Protein AF-0000000072718570 (afdb_homodimer)

Radius of gyration: 27.14 Å; Cα contacts (8 Å, |Δi|>4): 332; chains: 2; bounding box: 67×75×89 Å

Secondary structure (DSSP, 8-state):
-----------------------PPB--HHHHTTS-SSPPSSPPEEE-TT-TTEEEEEETTEEEEEEPPTT-EEETTTTEEE-GGG---TT-----------/-----------------------PPB--HHHHTTS-SSPPSSPPEEE-TT-TTEEEEEETTEEEEEEPPTT-EEETTTTEEE-GGG---TT-----------

Foldseek 3Di:
DPPPPPPPPPPPPPPPPPPPPPPFDFADPVVLQVADQDADPPWDKAQRQAAQQWIWTHDRSTTTIDGHPQQWGQARVVRDTDHPVNHDSDNHDHDRDDPPPD/DPDPDPPPPPPPPPPPPPPPPPPFDFADPVVLQVADQDADPPWDKAQRQAAQQWIWTHDRSTTTIDGHPQQWGQARVVRDTDHPVNHDSDNHDHDRDDPPPD

Nearest PDB structures (foldseek):
  8in6-assembly1_A  TM=9.103E-01  e=9.048E-03  Aplysia kurodai
  1dqc-assembly1_A  TM=6.523E-01  e=1.575E-03  Tachypleus tridentatus
  5hbf-assembly3_B  TM=7.654E-01  e=2.838E-02  Homo sapiens
  5hbf-assembly3_A  TM=7.188E-01  e=3.473E-02  Homo sapiens
  6so0-assembly1_A  TM=6.466E-01  e=3.036E-02  Homo sapiens

Organism: Homarus americanus (NCBI:txid6706)

pLDDT: mean 85.59, std 18.51, range [36.5, 98.81]

Sequence (204 aa):
MTRPLLLVGVFVLCVVEVRASLDGIECSKKITDECPAKDPTPPLYIADPDNCSKYCECSGGIAWSFHCDANLLYNDIKHVCDWPNNVDCGSRPIVNSSPPNVMTRPLLLVGVFVLCVVEVRASLDGIECSKKITDECPAKDPTPPLYIADPDNCSKYCECSGGIAWSFHCDANLLYNDIKHVCDWPNNVDCGSRPIVNSSPPNV

Structure (mmCIF, N/CA/C/O backbone):
data_AF-0000000072718570-model_v1
#
loop_
_entity.id
_entity.type
_entity.pdbx_description
1 polymer 'Putative Chitin binding Peritrophin-A domain-containing protein 37'
#
loop_
_atom_site.group_PDB
_atom_site.id
_atom_site.type_symbol
_atom_site.label_atom_id
_atom_site.label_alt_id
_atom_site.label_comp_id
_atom_site.label_asym_id
_atom_site.label_entity_id
_atom_site.label_seq_id
_atom_site.pdbx_PDB_ins_code
_atom_site.Cartn_x
_atom_site.Cartn_y
_atom_site.Cartn_z
_atom_site.occupancy
_atom_site.B_iso_or_equiv
_atom_site.auth_seq_id
_atom_site.auth_comp_id
_atom_site.auth_asym_id
_atom_site.auth_atom_id
_atom_site.pdbx_PDB_model_num
ATOM 1 N N . MET A 1 1 ? 35.219 -55.969 42.438 1 47 1 MET A N 1
ATOM 2 C CA . MET A 1 1 ? 33.969 -55.25 42.5 1 47 1 MET A CA 1
ATOM 3 C C . MET A 1 1 ? 33.844 -54.25 41.406 1 47 1 MET A C 1
ATOM 5 O O . MET A 1 1 ? 34.594 -53.281 41.344 1 47 1 MET A O 1
ATOM 9 N N . THR A 1 2 ? 33.562 -54.625 40.156 1 51.91 2 THR A N 1
ATOM 10 C CA . THR A 1 2 ? 33.344 -53.969 38.875 1 51.91 2 THR A CA 1
ATOM 11 C C . THR A 1 2 ? 32.219 -52.938 39 1 51.91 2 THR A C 1
ATOM 13 O O . THR A 1 2 ? 31.141 -53.25 39.5 1 51.91 2 THR A O 1
ATOM 16 N N . ARG A 1 3 ? 32.594 -51.594 39.375 1 58.44 3 ARG A N 1
ATOM 17 C CA . ARG A 1 3 ? 31.641 -50.5 39.344 1 58.44 3 ARG A CA 1
ATOM 18 C C . ARG A 1 3 ? 30.781 -50.562 38.094 1 58.44 3 ARG A C 1
ATOM 20 O O . ARG A 1 3 ? 31.297 -50.656 36.969 1 58.44 3 ARG A O 1
ATOM 27 N N . PRO A 1 4 ? 29.5 -50.781 38.156 1 62.25 4 PRO A N 1
ATOM 28 C CA . PRO A 1 4 ? 28.656 -50.719 36.969 1 62.25 4 PRO A CA 1
ATOM 29 C C . PRO A 1 4 ? 28.75 -49.375 36.25 1 62.25 4 PRO A C 1
ATOM 31 O O . PRO A 1 4 ? 28.719 -48.312 36.906 1 62.25 4 PRO A O 1
ATOM 34 N N . LEU A 1 5 ? 29.453 -49.281 35.156 1 61.72 5 LEU A N 1
ATOM 35 C CA . LEU A 1 5 ? 29.484 -48.094 34.281 1 61.72 5 LEU A CA 1
ATOM 36 C C . LEU A 1 5 ? 28.078 -47.719 33.844 1 61.72 5 LEU A C 1
ATOM 38 O O . LEU A 1 5 ? 27.359 -48.531 33.25 1 61.72 5 LEU A O 1
ATOM 42 N N . LEU A 1 6 ? 27.406 -46.812 34.531 1 59.97 6 LEU A N 1
ATOM 43 C CA . LEU A 1 6 ? 26.141 -46.219 34.125 1 59.97 6 LEU A CA 1
ATOM 44 C C . LEU A 1 6 ? 26.25 -45.625 32.719 1 59.97 6 LEU A C 1
ATOM 46 O O . LEU A 1 6 ? 27.078 -44.75 32.5 1 59.97 6 LEU A O 1
ATOM 50 N N . LEU A 1 7 ? 25.859 -46.312 31.688 1 58.62 7 LEU A N 1
ATOM 51 C CA . LEU A 1 7 ? 25.719 -45.844 30.312 1 58.62 7 LEU A CA 1
ATOM 52 C C . LEU A 1 7 ? 24.719 -44.688 30.25 1 58.62 7 LEU A C 1
ATOM 54 O O . LEU A 1 7 ? 23.531 -44.875 30.531 1 58.62 7 LEU A O 1
ATOM 58 N N . VAL A 1 8 ? 25.125 -43.469 30.438 1 62.97 8 VAL A N 1
ATOM 59 C CA . VAL A 1 8 ? 24.266 -42.312 30.203 1 62.97 8 VAL A CA 1
ATOM 60 C C . VAL A 1 8 ? 23.828 -42.281 28.75 1 62.97 8 VAL A C 1
ATOM 62 O O . VAL A 1 8 ? 24.656 -42.188 27.844 1 62.97 8 VAL A O 1
ATOM 65 N N . GLY A 1 9 ? 22.656 -42.75 28.375 1 61.34 9 GLY A N 1
ATOM 66 C CA . GLY A 1 9 ? 22.109 -42.625 27.031 1 61.34 9 GLY A CA 1
ATOM 67 C C . GLY A 1 9 ? 21.891 -41.188 26.609 1 61.34 9 GLY A C 1
ATOM 68 O O . GLY A 1 9 ? 21.281 -40.406 27.359 1 61.34 9 GLY A O 1
ATOM 69 N N . VAL A 1 10 ? 22.688 -40.594 25.703 1 65 10 VAL A N 1
ATOM 70 C CA . VAL A 1 10 ? 22.5 -39.281 25.125 1 65 10 VAL A CA 1
ATOM 71 C C . VAL A 1 10 ? 21.156 -39.219 24.391 1 65 10 VAL A C 1
ATOM 73 O O . VAL A 1 10 ? 20.969 -39.938 23.391 1 65 10 VAL A O 1
ATOM 76 N N . PHE A 1 11 ? 20.031 -38.781 25.062 1 66.12 11 PHE A N 1
ATOM 77 C CA . PHE A 1 11 ? 18.766 -38.5 24.391 1 66.12 11 PHE A CA 1
ATOM 78 C C . PHE A 1 11 ? 18.906 -37.375 23.391 1 66.12 11 PHE A C 1
ATOM 80 O O . PHE A 1 11 ? 19.062 -36.219 23.781 1 66.12 11 PHE A O 1
ATOM 87 N N . VAL A 1 12 ? 19.188 -37.688 22.078 1 64.19 12 VAL A N 1
ATOM 88 C CA . VAL A 1 12 ? 19.203 -36.688 21.031 1 64.19 12 VAL A CA 1
ATOM 89 C C . VAL A 1 12 ? 17.797 -36.156 20.797 1 64.19 12 VAL A C 1
ATOM 91 O O . VAL A 1 12 ? 16.922 -36.875 20.328 1 64.19 12 VAL A O 1
ATOM 94 N N . LEU A 1 13 ? 17.375 -35.062 21.5 1 62.09 13 LEU A N 1
ATOM 95 C CA . LEU A 1 13 ? 16.141 -34.375 21.203 1 62.09 13 LEU A CA 1
ATOM 96 C C . LEU A 1 13 ? 16.094 -33.906 19.75 1 62.09 13 LEU A C 1
ATOM 98 O O . LEU A 1 13 ? 16.812 -33 19.359 1 62.09 13 LEU A O 1
ATOM 102 N N . CYS A 1 14 ? 15.508 -34.719 18.828 1 62.19 14 CYS A N 1
ATOM 103 C CA . CYS A 1 14 ? 15.258 -34.312 17.438 1 62.19 14 CYS A CA 1
ATOM 104 C C . CYS A 1 14 ? 14.227 -33.188 17.375 1 62.19 14 CYS A C 1
ATOM 106 O O . CYS A 1 14 ? 13.031 -33.438 17.562 1 62.19 14 CYS A O 1
ATOM 108 N N . VAL A 1 15 ? 14.492 -31.844 17.547 1 63.59 15 VAL A N 1
ATOM 109 C CA . VAL A 1 15 ? 13.633 -30.688 17.312 1 63.59 15 VAL A CA 1
ATOM 110 C C . VAL A 1 15 ? 13.07 -30.734 15.898 1 63.59 15 VAL A C 1
ATOM 112 O O . VAL A 1 15 ? 13.797 -30.5 14.93 1 63.59 15 VAL A O 1
ATOM 115 N N . VAL A 1 16 ? 11.938 -31.406 15.617 1 60.62 16 VAL A N 1
ATOM 116 C CA . VAL A 1 16 ? 11.195 -31.266 14.367 1 60.62 16 VAL A CA 1
ATOM 117 C C . VAL A 1 16 ? 10.766 -29.797 14.195 1 60.62 16 VAL A C 1
ATOM 119 O O . VAL A 1 16 ? 9.945 -29.297 14.961 1 60.62 16 VAL A O 1
ATOM 122 N N . GLU A 1 17 ? 11.477 -28.891 13.484 1 60.41 17 GLU A N 1
ATOM 123 C CA . GLU A 1 17 ? 10.992 -27.578 13.078 1 60.41 17 GLU A CA 1
ATOM 124 C C . GLU A 1 17 ? 9.719 -27.703 12.234 1 60.41 17 GLU A C 1
ATOM 126 O O . GLU A 1 17 ? 9.766 -28.156 11.094 1 60.41 17 GLU A O 1
ATOM 131 N N . VAL A 1 18 ? 8.531 -27.672 12.703 1 61.16 18 VAL A N 1
ATOM 132 C CA . VAL A 1 18 ? 7.266 -27.531 11.992 1 61.16 18 VAL A CA 1
ATOM 133 C C . VAL A 1 18 ? 7.227 -26.188 11.273 1 61.16 18 VAL A C 1
ATOM 135 O O . VAL A 1 18 ? 7.129 -25.141 11.914 1 61.16 18 VAL A O 1
ATOM 138 N N . ARG A 1 19 ? 7.645 -26.094 10.031 1 55.75 19 ARG A N 1
ATOM 139 C CA . ARG A 1 19 ? 7.34 -24.922 9.203 1 55.75 19 ARG A CA 1
ATOM 140 C C . ARG A 1 19 ? 5.832 -24.75 9.039 1 55.75 19 ARG A C 1
ATOM 142 O O . ARG A 1 19 ? 5.156 -25.625 8.484 1 55.75 19 ARG A O 1
ATOM 149 N N . ALA A 1 20 ? 5.09 -24.016 9.812 1 56.03 20 ALA A N 1
ATOM 150 C CA . ALA A 1 20 ? 3.721 -23.594 9.539 1 56.03 20 ALA A CA 1
ATOM 151 C C . ALA A 1 20 ? 3.58 -23.0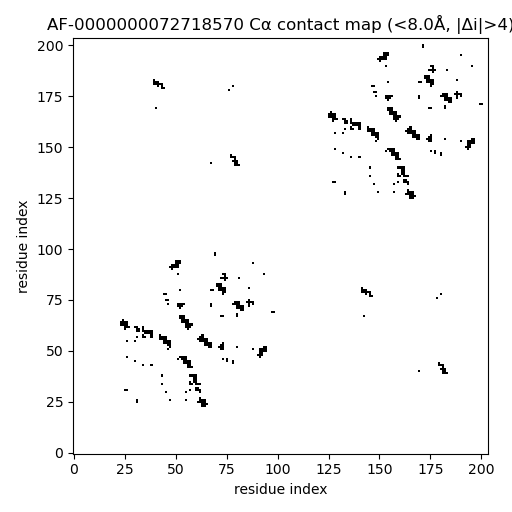78 8.109 1 56.03 20 ALA A C 1
ATOM 153 O O . ALA A 1 20 ? 4.277 -22.156 7.699 1 56.03 20 ALA A O 1
ATOM 154 N N . SER A 1 21 ? 3.086 -23.906 7.219 1 57.66 21 SER A N 1
ATOM 155 C CA . SER A 1 21 ? 2.729 -23.484 5.871 1 57.66 21 SER A CA 1
ATOM 156 C C . SER A 1 21 ? 1.739 -22.328 5.906 1 57.66 21 SER A C 1
ATOM 158 O O . SER A 1 21 ? 0.703 -22.406 6.566 1 57.66 21 SER A O 1
ATOM 160 N N . LEU A 1 22 ? 2.182 -21.203 6.031 1 60.19 22 LEU A N 1
ATOM 161 C CA . LEU A 1 22 ? 1.227 -20.125 5.812 1 60.19 22 LEU A CA 1
ATOM 162 C C . LEU A 1 22 ? 0.286 -20.453 4.656 1 60.19 22 LEU A C 1
ATOM 164 O O . LEU A 1 22 ? 0.737 -20.766 3.553 1 60.19 22 LEU A O 1
ATOM 168 N N . ASP A 1 23 ? -0.881 -20.922 4.945 1 74.56 23 ASP A N 1
ATOM 169 C CA . ASP A 1 23 ? -1.966 -21.406 4.098 1 74.56 23 ASP A CA 1
ATOM 170 C C . ASP A 1 23 ? -2.482 -20.297 3.182 1 74.56 23 ASP A C 1
ATOM 172 O O . ASP A 1 23 ? -3.555 -20.422 2.588 1 74.56 23 ASP A O 1
ATOM 176 N N . GLY A 1 24 ? -1.677 -19.312 2.799 1 86.12 24 GLY A N 1
ATOM 177 C CA . GLY A 1 24 ? -2.18 -18.297 1.877 1 86.12 24 GLY A CA 1
ATOM 178 C C . GLY A 1 24 ? -2.152 -18.75 0.429 1 86.12 24 GLY A C 1
ATOM 179 O O . GLY A 1 24 ? -1.491 -19.734 0.092 1 86.12 24 GLY A O 1
ATOM 180 N N . ILE A 1 25 ? -3.111 -18.172 -0.367 1 93.69 25 ILE A N 1
ATOM 181 C CA . ILE A 1 25 ? -3.119 -18.438 -1.804 1 93.69 25 ILE A CA 1
ATOM 182 C C . ILE A 1 25 ? -2.082 -17.547 -2.49 1 93.69 25 ILE A C 1
ATOM 184 O O . ILE A 1 25 ? -2.008 -16.344 -2.219 1 93.69 25 ILE A O 1
ATOM 188 N N . GLU A 1 26 ? -1.259 -18.156 -3.289 1 96.25 26 GLU A N 1
ATOM 189 C CA . GLU A 1 26 ? -0.233 -17.422 -4.016 1 96.25 26 GLU A CA 1
ATOM 190 C C . GLU A 1 26 ? -0.754 -16.938 -5.367 1 96.25 26 GLU A C 1
ATOM 192 O O . GLU A 1 26 ? -1.535 -17.625 -6.023 1 96.25 26 GLU A O 1
ATOM 197 N N . CYS A 1 27 ? -0.286 -15.852 -5.793 1 97.94 27 CYS A N 1
ATOM 198 C CA . CYS A 1 27 ? -0.509 -15.422 -7.168 1 97.94 27 CYS A CA 1
ATOM 199 C C . CYS A 1 27 ? 0.373 -16.203 -8.133 1 97.94 27 CYS A C 1
ATOM 201 O O . CYS A 1 27 ? 1.136 -17.078 -7.719 1 97.94 27 CYS A O 1
ATOM 203 N N . SER A 1 28 ? 0.143 -15.922 -9.414 1 97.31 28 SER A N 1
ATOM 204 C CA . SER A 1 28 ? 0.871 -16.656 -10.445 1 97.31 28 SER A CA 1
ATOM 205 C C . SER A 1 28 ? 2.379 -16.5 -10.273 1 97.31 28 SER A C 1
ATOM 207 O O . SER A 1 28 ? 2.84 -15.539 -9.656 1 97.31 28 SER A O 1
ATOM 209 N N . LYS A 1 29 ? 3.098 -17.391 -10.812 1 97.5 29 LYS A N 1
ATOM 210 C CA . LYS A 1 29 ? 4.555 -17.344 -10.758 1 97.5 29 LYS A CA 1
ATOM 211 C C . LYS A 1 29 ? 5.094 -16.078 -11.422 1 97.5 29 LYS A C 1
ATOM 213 O O . LYS A 1 29 ? 6.078 -15.5 -10.961 1 97.5 29 LYS A O 1
ATOM 218 N N . LYS A 1 30 ? 4.457 -15.719 -12.508 1 97.5 30 LYS A N 1
ATOM 219 C CA . LYS A 1 30 ? 4.879 -14.516 -13.211 1 97.5 30 LYS A CA 1
ATOM 220 C C . LYS A 1 30 ? 4.875 -13.305 -12.281 1 97.5 30 LYS A C 1
ATOM 222 O O . LYS A 1 3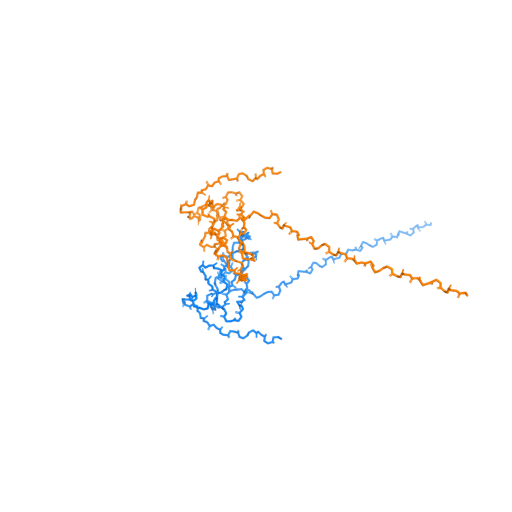0 ? 5.812 -12.5 -12.305 1 97.5 30 LYS A O 1
ATOM 227 N N . ILE A 1 31 ? 3.783 -13.188 -11.453 1 98.19 31 ILE A N 1
ATOM 228 C CA . ILE A 1 31 ? 3.686 -12.07 -10.523 1 98.19 31 ILE A CA 1
ATOM 229 C C . ILE A 1 31 ? 4.699 -12.25 -9.391 1 98.19 31 ILE A C 1
ATOM 231 O O . ILE A 1 31 ? 5.359 -11.297 -8.984 1 98.19 31 ILE A O 1
ATOM 235 N N . THR A 1 32 ? 4.82 -13.43 -8.844 1 98 32 THR A N 1
ATOM 236 C CA . THR A 1 32 ? 5.77 -13.734 -7.781 1 98 32 THR A CA 1
ATOM 237 C C . THR A 1 32 ? 7.191 -13.367 -8.195 1 98 32 THR A C 1
ATOM 239 O O . THR A 1 32 ? 7.977 -12.883 -7.387 1 98 32 THR A O 1
ATOM 242 N N . ASP A 1 33 ? 7.484 -13.562 -9.461 1 97.81 33 ASP A N 1
ATOM 243 C CA . ASP A 1 33 ? 8.82 -13.273 -9.977 1 97.81 33 ASP A CA 1
ATOM 244 C C . ASP A 1 33 ? 9.102 -11.773 -9.945 1 97.81 33 ASP A C 1
ATOM 246 O O . ASP A 1 33 ? 10.258 -11.352 -10.055 1 97.81 33 ASP A O 1
ATOM 250 N N . GLU A 1 34 ? 8.109 -10.961 -9.875 1 97 34 GLU A N 1
ATOM 251 C CA . GLU A 1 34 ? 8.281 -9.516 -9.812 1 97 34 GLU A CA 1
ATOM 252 C C . GLU A 1 34 ? 8.547 -9.047 -8.383 1 97 34 GLU A C 1
ATOM 254 O O . GLU A 1 34 ? 8.93 -7.895 -8.164 1 97 34 GLU A O 1
ATOM 259 N N . CYS A 1 35 ? 8.367 -9.891 -7.41 1 98.25 35 CYS A N 1
ATOM 260 C CA . CYS A 1 35 ? 8.531 -9.508 -6.016 1 98.25 35 CYS A CA 1
ATOM 261 C C . CYS A 1 35 ? 10.008 -9.461 -5.637 1 98.25 35 CYS A C 1
ATOM 263 O O . CYS A 1 35 ? 10.75 -10.406 -5.898 1 98.25 35 CYS A O 1
ATOM 265 N N . PRO A 1 36 ? 10.398 -8.352 -5.047 1 96.75 36 PRO A N 1
ATOM 266 C CA . PRO A 1 36 ? 11.781 -8.32 -4.566 1 96.75 36 PRO A CA 1
ATOM 267 C C . PRO A 1 36 ? 12.031 -9.297 -3.42 1 96.75 36 PRO A C 1
ATOM 269 O O . PRO A 1 36 ? 11.094 -9.656 -2.697 1 96.75 36 PRO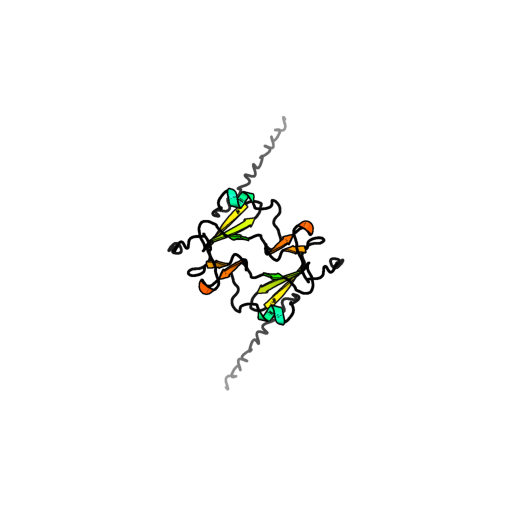 A O 1
ATOM 272 N N . ALA A 1 37 ? 13.25 -9.648 -3.285 1 94.31 37 ALA A N 1
ATOM 273 C CA . ALA A 1 37 ? 13.625 -10.57 -2.219 1 94.31 37 ALA A CA 1
ATOM 274 C C . ALA A 1 37 ? 13.438 -9.93 -0.847 1 94.31 37 ALA A C 1
ATOM 276 O O . ALA A 1 37 ? 12.984 -10.586 0.095 1 94.31 37 ALA A O 1
ATOM 277 N N . LYS A 1 38 ? 13.852 -8.633 -0.784 1 94.62 38 LYS A N 1
ATOM 278 C CA . LYS A 1 38 ? 13.617 -7.871 0.442 1 94.62 38 LYS A CA 1
ATOM 279 C C . LYS A 1 38 ? 12.328 -7.066 0.354 1 94.62 38 LYS A C 1
ATOM 281 O O . LYS A 1 38 ? 12.094 -6.359 -0.629 1 94.62 38 LYS A O 1
ATOM 286 N N . ASP A 1 39 ? 11.547 -7.211 1.344 1 96.19 39 ASP A N 1
ATOM 287 C CA . ASP A 1 39 ? 10.258 -6.527 1.345 1 96.19 39 ASP A CA 1
ATOM 288 C C . ASP A 1 39 ? 10.445 -5.012 1.431 1 96.19 39 ASP A C 1
ATOM 290 O O . ASP A 1 39 ? 11.109 -4.512 2.338 1 96.19 39 ASP A O 1
ATOM 294 N N . PRO A 1 40 ? 9.852 -4.348 0.526 1 97 40 PRO A N 1
ATOM 295 C CA . PRO A 1 40 ? 9.859 -2.891 0.677 1 97 40 PRO A CA 1
ATOM 296 C C . PRO A 1 40 ? 8.859 -2.398 1.72 1 97 40 PRO A C 1
ATOM 298 O O . PRO A 1 40 ? 7.996 -3.16 2.158 1 97 40 PRO A O 1
ATOM 301 N N . THR A 1 41 ? 9.094 -1.108 2.148 1 96.81 41 THR A N 1
ATOM 302 C CA . THR A 1 41 ? 8.133 -0.379 2.969 1 96.81 41 THR A CA 1
ATOM 303 C C . THR A 1 41 ? 7.629 0.861 2.236 1 96.81 41 THR A C 1
ATOM 305 O O . THR A 1 41 ? 8.422 1.672 1.758 1 96.81 41 THR A O 1
ATOM 308 N N . PRO A 1 42 ? 6.312 0.979 2.305 1 98 42 PRO A N 1
ATOM 309 C CA . PRO A 1 42 ? 5.223 0.032 2.559 1 98 42 PRO A CA 1
ATOM 310 C C . PRO A 1 42 ? 5.312 -1.218 1.686 1 98 42 PRO A C 1
ATOM 312 O O . PRO A 1 42 ? 6.176 -1.301 0.807 1 98 42 PRO A O 1
ATOM 315 N N . PRO A 1 43 ? 4.469 -2.221 1.934 1 97.94 43 PRO A N 1
ATOM 316 C CA . PRO A 1 43 ? 4.508 -3.41 1.08 1 97.94 43 PRO A CA 1
ATOM 317 C C . PRO A 1 43 ? 4.16 -3.104 -0.375 1 97.94 43 PRO A C 1
ATOM 319 O O . PRO A 1 43 ? 3.369 -2.199 -0.648 1 97.94 43 PRO A O 1
ATOM 322 N N . LEU A 1 44 ? 4.832 -3.945 -1.271 1 98.44 44 LEU A N 1
ATOM 323 C CA . LEU A 1 44 ? 4.508 -3.824 -2.688 1 98.44 44 LEU A CA 1
ATOM 324 C C . LEU A 1 44 ? 3.221 -4.57 -3.018 1 98.44 44 LEU A C 1
ATOM 326 O O . LEU A 1 44 ? 3.09 -5.758 -2.711 1 98.44 44 LEU A O 1
ATOM 330 N N . TYR A 1 45 ? 2.285 -3.863 -3.641 1 98.69 45 TYR A N 1
ATOM 331 C CA . TYR A 1 45 ? 1.034 -4.438 -4.125 1 98.69 45 TYR A CA 1
ATOM 332 C C . TYR A 1 45 ? 0.984 -4.43 -5.648 1 98.69 45 TYR A C 1
ATOM 334 O O . TYR A 1 45 ? 1.37 -3.447 -6.285 1 98.69 45 TYR A O 1
ATOM 342 N N . ILE A 1 46 ? 0.568 -5.543 -6.191 1 98.5 46 ILE A N 1
ATOM 343 C CA . ILE A 1 46 ? 0.457 -5.695 -7.637 1 98.5 46 ILE A CA 1
ATOM 344 C C . ILE A 1 46 ? -0.956 -6.148 -8 1 98.5 46 ILE A C 1
ATOM 346 O O . ILE A 1 46 ? -1.5 -7.0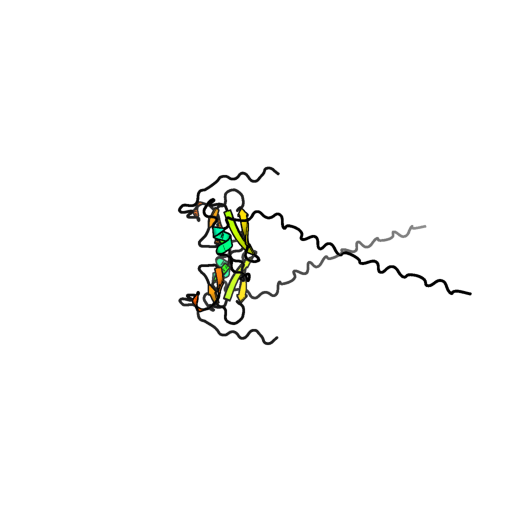62 -7.379 1 98.5 46 ILE A O 1
ATOM 350 N N . ALA A 1 47 ? -1.481 -5.438 -9.008 1 98.5 47 ALA A N 1
ATOM 351 C CA . ALA A 1 47 ? -2.801 -5.859 -9.477 1 98.5 47 ALA A CA 1
ATOM 352 C C . ALA A 1 47 ? -2.756 -7.273 -10.039 1 98.5 47 ALA A C 1
ATOM 354 O O . ALA A 1 47 ? -1.811 -7.637 -10.75 1 98.5 47 ALA A O 1
ATOM 355 N N . ASP A 1 48 ? -3.764 -8.086 -9.695 1 98 48 ASP A N 1
ATOM 356 C CA . ASP A 1 48 ? -3.918 -9.391 -10.328 1 98 48 ASP A CA 1
ATOM 357 C C . ASP A 1 48 ? -4.41 -9.242 -11.766 1 98 48 ASP A C 1
ATOM 359 O O . ASP A 1 48 ? -5.504 -8.727 -12.008 1 98 48 ASP A O 1
ATOM 363 N N . PRO A 1 49 ? -3.652 -9.758 -12.695 1 97.62 49 PRO A N 1
ATOM 364 C CA . PRO A 1 49 ? -4.062 -9.562 -14.086 1 97.62 49 PRO A CA 1
ATOM 365 C C . PRO A 1 49 ? -5.301 -10.367 -14.461 1 97.62 49 PRO A C 1
ATOM 367 O O . PRO A 1 49 ? -5.965 -10.062 -15.453 1 97.62 49 PRO A O 1
ATOM 370 N N . ASP A 1 50 ? -5.652 -11.297 -13.641 1 96.44 50 ASP A N 1
ATOM 371 C CA . ASP A 1 50 ? -6.719 -12.211 -14.031 1 96.44 50 ASP A CA 1
ATOM 372 C C . ASP A 1 50 ? -8.008 -11.906 -13.273 1 96.44 50 ASP A C 1
ATOM 374 O O . ASP A 1 50 ? -9.016 -12.602 -13.445 1 96.44 50 ASP A O 1
ATOM 378 N N . ASN A 1 51 ? -8 -10.961 -12.484 1 97.44 51 ASN A N 1
ATOM 379 C CA . ASN A 1 51 ? -9.172 -10.625 -11.68 1 97.44 51 ASN A CA 1
ATOM 380 C C . ASN A 1 51 ? -9.109 -9.195 -11.164 1 97.44 51 ASN A C 1
ATOM 382 O O . ASN A 1 51 ? -8.328 -8.891 -10.258 1 97.44 51 ASN A O 1
ATOM 386 N N . CYS A 1 52 ? -9.945 -8.344 -11.555 1 98.5 52 CYS A N 1
ATOM 387 C CA . CYS A 1 52 ? -9.891 -6.918 -11.273 1 98.5 52 CYS A CA 1
ATOM 388 C C . CYS A 1 52 ? -10.234 -6.641 -9.812 1 98.5 52 CYS A C 1
ATOM 390 O O . CYS A 1 52 ? -9.977 -5.547 -9.312 1 98.5 52 CYS A O 1
ATOM 392 N N . SER A 1 53 ? -10.773 -7.625 -9.078 1 98.06 53 SER A N 1
ATOM 393 C CA . SER A 1 53 ? -11.117 -7.453 -7.668 1 98.06 53 SER A CA 1
ATOM 394 C C . SER A 1 53 ? -10.016 -8 -6.762 1 98.06 53 SER A C 1
ATOM 396 O O . SER A 1 53 ? -10.18 -8.055 -5.543 1 98.06 53 SER A O 1
ATOM 398 N N . LYS A 1 54 ? -8.906 -8.414 -7.383 1 98.06 54 LYS A N 1
ATOM 399 C CA . LYS A 1 54 ? -7.828 -9.016 -6.598 1 98.06 54 LYS A CA 1
ATOM 400 C C . LYS A 1 54 ? -6.527 -8.242 -6.762 1 98.06 54 LYS A C 1
ATOM 402 O O . LYS A 1 54 ? -6.336 -7.539 -7.758 1 98.06 54 LYS A O 1
ATOM 407 N N . TYR A 1 55 ? -5.707 -8.375 -5.77 1 98.56 55 TYR A N 1
ATOM 408 C CA . TYR A 1 55 ? -4.348 -7.852 -5.789 1 98.56 55 TYR A CA 1
ATOM 409 C C . TYR A 1 55 ? -3.385 -8.805 -5.086 1 98.56 55 TYR A C 1
ATOM 411 O O . TYR A 1 55 ? -3.812 -9.734 -4.398 1 98.56 55 TYR A O 1
ATOM 419 N N . CYS A 1 56 ? -2.146 -8.625 -5.305 1 98.81 56 CYS A N 1
ATOM 420 C CA . CYS A 1 56 ? -1.086 -9.43 -4.703 1 98.81 56 CYS A CA 1
ATOM 421 C C . CYS A 1 56 ? -0.198 -8.578 -3.807 1 98.81 56 CYS A C 1
ATOM 423 O O . CYS A 1 56 ? 0.131 -7.438 -4.152 1 98.81 56 CYS A O 1
ATOM 425 N N . GLU A 1 57 ? 0.099 -9.086 -2.721 1 98.56 57 GLU A N 1
ATOM 426 C CA . GLU A 1 57 ? 1.031 -8.438 -1.799 1 98.56 57 GLU A CA 1
ATOM 427 C C . GLU A 1 57 ? 2.352 -9.203 -1.731 1 98.56 57 GLU A C 1
ATOM 429 O O . GLU A 1 57 ? 2.369 -10.406 -1.466 1 98.56 57 GLU A O 1
ATOM 434 N N . CYS A 1 58 ? 3.393 -8.523 -1.959 1 98.44 58 CYS A N 1
ATOM 435 C CA . CYS A 1 58 ? 4.699 -9.172 -1.897 1 98.44 58 CYS A CA 1
ATOM 436 C C . CYS A 1 58 ? 5.172 -9.305 -0.455 1 98.44 58 CYS A C 1
ATOM 438 O O . CYS A 1 58 ? 5.148 -8.336 0.303 1 98.44 58 CYS A O 1
ATOM 440 N N . SER A 1 59 ? 5.602 -10.445 -0.076 1 96.94 59 SER A N 1
ATOM 441 C CA . SER A 1 59 ? 6.191 -10.766 1.218 1 96.94 59 SER A CA 1
ATOM 442 C C . SER A 1 59 ? 7.16 -11.938 1.105 1 96.94 59 SER A C 1
ATOM 444 O O . SER A 1 59 ? 6.77 -13.031 0.69 1 96.94 59 SER A O 1
ATOM 446 N N . GLY A 1 60 ? 8.43 -11.633 1.354 1 96.06 60 GLY A N 1
ATOM 447 C CA . GLY A 1 60 ? 9.43 -12.688 1.294 1 96.06 60 GLY A CA 1
ATOM 448 C C . GLY A 1 60 ? 9.656 -13.219 -0.11 1 96.06 60 GLY A C 1
ATOM 449 O O . GLY A 1 60 ? 9.844 -14.422 -0.305 1 96.06 60 GLY A O 1
ATOM 450 N N . GLY A 1 61 ? 9.461 -12.391 -1.002 1 97.5 61 GLY A N 1
ATOM 451 C CA . GLY A 1 61 ? 9.734 -12.781 -2.375 1 97.5 61 GLY A CA 1
ATOM 452 C C . GLY A 1 61 ? 8.57 -13.5 -3.033 1 97.5 61 GLY A C 1
ATOM 453 O O . GLY A 1 61 ? 8.672 -13.938 -4.18 1 97.5 61 GLY A O 1
ATOM 454 N N . ILE A 1 62 ? 7.504 -13.641 -2.252 1 97.25 62 ILE A N 1
ATOM 455 C CA . ILE A 1 62 ? 6.324 -14.336 -2.76 1 97.25 62 ILE A CA 1
ATOM 456 C C . ILE A 1 62 ? 5.156 -13.359 -2.85 1 97.25 62 ILE A C 1
ATOM 458 O O . ILE A 1 62 ? 4.953 -12.531 -1.954 1 97.25 62 ILE A O 1
ATOM 462 N N . ALA A 1 63 ? 4.371 -13.516 -3.936 1 98.38 63 ALA A N 1
ATOM 463 C CA . ALA A 1 63 ? 3.16 -12.711 -4.09 1 98.38 63 ALA A CA 1
ATOM 464 C C . ALA A 1 63 ? 1.941 -13.438 -3.533 1 98.38 63 ALA A C 1
ATOM 466 O O . ALA A 1 63 ? 1.521 -14.461 -4.078 1 98.38 63 ALA A O 1
ATOM 467 N N . TRP A 1 64 ? 1.331 -12.883 -2.506 1 98.12 64 TRP A N 1
ATOM 468 C CA . TRP A 1 64 ? 0.154 -13.477 -1.885 1 98.12 64 TRP A CA 1
ATOM 469 C C . TRP A 1 64 ? -1.125 -12.844 -2.416 1 98.12 64 TRP A C 1
ATOM 471 O O . TRP A 1 64 ? -1.204 -11.617 -2.562 1 98.12 64 TRP A O 1
ATOM 481 N N . SER A 1 65 ? -2.086 -13.68 -2.629 1 98.19 65 SER A N 1
ATOM 482 C CA . SER A 1 65 ? -3.32 -13.234 -3.27 1 98.19 65 SER A CA 1
ATOM 483 C C . SER A 1 65 ? -4.34 -12.766 -2.238 1 98.19 65 SER A C 1
ATOM 485 O O . SER A 1 65 ? -4.602 -13.461 -1.254 1 98.19 65 SER A O 1
ATOM 487 N N . PHE A 1 66 ? -4.898 -11.586 -2.508 1 97.94 66 PHE A N 1
ATOM 488 C CA . PHE A 1 66 ? -5.969 -11.023 -1.689 1 97.94 66 PHE A CA 1
ATOM 489 C C . PHE A 1 66 ? -7.121 -10.547 -2.561 1 97.94 66 PHE A C 1
ATOM 491 O O . PHE A 1 66 ? -6.926 -10.219 -3.734 1 97.94 66 PHE A O 1
ATOM 498 N N . HIS A 1 67 ? -8.289 -10.555 -1.961 1 96.44 67 HIS A N 1
ATOM 499 C CA . HIS A 1 67 ? -9.492 -10.039 -2.609 1 96.44 67 HIS A CA 1
ATOM 500 C C . HIS A 1 67 ? -9.977 -8.766 -1.935 1 96.44 67 HIS A C 1
ATOM 502 O O . HIS A 1 67 ? -9.945 -8.648 -0.707 1 96.44 67 HIS A O 1
ATOM 508 N N . CYS A 1 68 ? -10.398 -7.871 -2.852 1 97.81 68 CYS A N 1
ATOM 509 C CA . CYS A 1 68 ? -11.133 -6.75 -2.275 1 97.81 68 CYS A CA 1
ATOM 510 C C . CYS A 1 68 ? -12.453 -7.207 -1.677 1 97.81 68 CYS A C 1
ATOM 512 O O . CYS A 1 68 ? -12.969 -8.266 -2.041 1 97.81 68 CYS A O 1
ATOM 514 N N . ASP A 1 69 ? -12.961 -6.391 -0.765 1 95.38 69 ASP A N 1
ATOM 515 C CA . ASP A 1 69 ? -14.297 -6.648 -0.245 1 95.38 69 ASP A CA 1
ATOM 516 C C . ASP A 1 69 ? -15.328 -6.699 -1.375 1 95.38 69 ASP A C 1
ATOM 518 O O . ASP A 1 69 ? -15.055 -6.254 -2.49 1 95.38 69 ASP A O 1
ATOM 522 N N . ALA A 1 70 ? -16.469 -7.215 -1.03 1 93.69 70 ALA A N 1
ATOM 523 C CA . ALA A 1 70 ? -17.531 -7.348 -2.027 1 93.69 70 ALA A CA 1
ATOM 524 C C . ALA A 1 70 ? -17.859 -6.004 -2.668 1 93.69 70 ALA A C 1
ATOM 526 O O . ALA A 1 70 ? -17.906 -4.977 -1.981 1 93.69 70 ALA A O 1
ATOM 527 N N . ASN A 1 71 ? -17.906 -5.977 -3.9 1 94.69 71 ASN A N 1
ATOM 528 C CA . ASN A 1 71 ? -18.359 -4.844 -4.699 1 94.69 71 ASN A CA 1
ATOM 529 C C . ASN A 1 71 ? -17.25 -3.83 -4.926 1 94.69 71 ASN A C 1
ATOM 531 O O . ASN A 1 71 ? -17.469 -2.777 -5.527 1 94.69 71 ASN A O 1
ATOM 535 N N . LEU A 1 72 ? -16.141 -4.137 -4.43 1 97.25 72 LEU A N 1
ATOM 536 C CA . LEU A 1 72 ? -15.008 -3.25 -4.676 1 97.25 72 LEU A CA 1
ATOM 537 C C . LEU A 1 72 ? -14.047 -3.863 -5.688 1 97.25 72 LEU A C 1
ATOM 539 O O . LEU A 1 72 ? -14.016 -5.082 -5.859 1 97.25 72 LEU A O 1
ATOM 543 N N . LEU A 1 73 ? -13.414 -2.986 -6.293 1 98.25 73 LEU A N 1
ATOM 544 C CA . LEU A 1 73 ? -12.383 -3.367 -7.258 1 98.25 73 LEU A CA 1
ATOM 545 C C . LEU A 1 73 ? -11.031 -2.783 -6.871 1 98.25 73 LEU A C 1
ATOM 547 O O . LEU A 1 73 ? -10.961 -1.797 -6.133 1 98.25 73 LEU A O 1
ATOM 551 N N . TYR A 1 74 ? -9.984 -3.455 -7.332 1 98.62 74 TYR A N 1
ATOM 552 C CA . TYR A 1 74 ? -8.648 -2.975 -7 1 98.62 74 TYR A CA 1
ATOM 553 C C . TYR A 1 74 ? -8.227 -1.844 -7.934 1 98.62 74 TYR A C 1
ATOM 555 O O . TYR A 1 74 ? -8.133 -2.035 -9.148 1 98.62 74 TYR A O 1
ATOM 563 N N . ASN A 1 75 ? -7.992 -0.59 -7.367 1 98.69 75 ASN A N 1
ATOM 564 C CA . ASN A 1 75 ? -7.469 0.582 -8.062 1 98.69 75 ASN A CA 1
ATOM 565 C C . ASN A 1 75 ? -5.945 0.535 -8.164 1 98.69 75 ASN A C 1
ATOM 567 O O . ASN A 1 75 ? -5.242 0.786 -7.188 1 98.69 75 ASN A O 1
ATOM 571 N N . ASP A 1 76 ? -5.41 0.174 -9.336 1 98.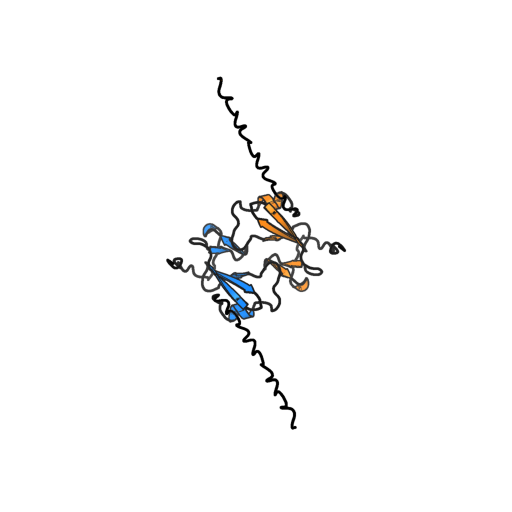06 76 ASP A N 1
ATOM 572 C CA . ASP A 1 76 ? -3.975 -0.061 -9.477 1 98.06 76 ASP A CA 1
ATOM 573 C C . ASP A 1 76 ? -3.217 1.253 -9.648 1 98.06 76 ASP A C 1
ATOM 575 O O . ASP A 1 76 ? -1.992 1.255 -9.789 1 98.06 76 ASP A O 1
ATOM 579 N N . ILE A 1 77 ? -3.898 2.383 -9.594 1 96.88 77 ILE A N 1
ATOM 580 C CA . ILE A 1 77 ? -3.264 3.697 -9.586 1 96.88 77 ILE A CA 1
ATOM 581 C C . ILE A 1 77 ? -3.039 4.156 -8.148 1 96.88 77 ILE A C 1
ATOM 583 O O . ILE A 1 77 ? -1.936 4.566 -7.785 1 96.88 77 ILE A O 1
ATOM 587 N N . LYS A 1 78 ? -4.102 3.967 -7.324 1 97.44 78 LYS A N 1
ATOM 588 C CA . LYS A 1 78 ? -4.023 4.371 -5.922 1 97.44 78 LYS A CA 1
ATOM 589 C C . LYS A 1 78 ? -3.523 3.225 -5.047 1 97.44 78 LYS A C 1
ATOM 591 O O . LYS A 1 78 ? -3.137 3.439 -3.896 1 97.44 78 LYS A O 1
ATOM 596 N N . HIS A 1 79 ? -3.611 2.047 -5.562 1 98.44 79 HIS A N 1
ATOM 597 C CA . HIS A 1 79 ? -3.217 0.819 -4.883 1 98.44 79 HIS A CA 1
ATOM 598 C C . HIS A 1 79 ? -4.078 0.575 -3.646 1 98.44 79 HIS A C 1
ATOM 600 O O . HIS A 1 79 ? -3.557 0.259 -2.574 1 98.44 79 HIS A O 1
ATOM 606 N N . VAL A 1 80 ? -5.402 0.724 -3.791 1 98.56 80 VAL A N 1
ATOM 607 C CA . VAL A 1 80 ? -6.398 0.388 -2.777 1 98.56 80 VAL A CA 1
ATOM 608 C C . VAL A 1 80 ? -7.617 -0.251 -3.439 1 98.56 80 VAL A C 1
ATOM 610 O O . VAL A 1 80 ? -7.816 -0.115 -4.648 1 98.56 80 VAL A O 1
ATOM 613 N N . CYS A 1 81 ? -8.398 -0.938 -2.609 1 98.56 81 CYS A N 1
ATOM 614 C CA . CYS A 1 81 ? -9.727 -1.33 -3.066 1 98.56 81 CYS A CA 1
ATOM 615 C C . CYS A 1 81 ? -10.68 -0.138 -3.07 1 98.56 81 CYS A C 1
ATOM 617 O O . CYS A 1 81 ? -10.758 0.6 -2.086 1 98.56 81 CYS A O 1
ATOM 619 N N . ASP A 1 82 ? -11.438 0.027 -4.148 1 97.88 82 ASP A N 1
ATOM 620 C CA . ASP A 1 82 ? -12.188 1.247 -4.434 1 97.88 82 ASP A CA 1
ATOM 621 C C . ASP A 1 82 ? -13.516 0.93 -5.113 1 97.88 82 ASP A C 1
ATOM 623 O O . ASP A 1 82 ? -13.719 -0.185 -5.594 1 97.88 82 ASP A O 1
ATOM 627 N N . TRP A 1 83 ? -14.352 1.881 -4.984 1 97.44 83 TRP A N 1
ATOM 628 C CA . TRP A 1 83 ? -15.617 1.715 -5.684 1 97.44 83 TRP A CA 1
ATOM 629 C C . TRP A 1 83 ? -15.406 1.606 -7.188 1 97.44 83 TRP A C 1
ATOM 631 O O . TRP A 1 83 ? -14.539 2.281 -7.75 1 97.44 83 TRP A O 1
ATOM 641 N N . PRO A 1 84 ? -16.234 0.817 -7.875 1 97.5 84 PRO A N 1
ATOM 642 C CA . PRO A 1 84 ? -16.047 0.533 -9.297 1 97.5 84 PRO A CA 1
ATOM 643 C C . PRO A 1 84 ? -15.961 1.8 -10.148 1 97.5 84 PRO A C 1
ATOM 645 O O . PRO A 1 84 ? -15.188 1.856 -11.109 1 97.5 84 PRO A O 1
ATOM 648 N N . ASN A 1 85 ? -16.656 2.871 -9.82 1 98.12 85 ASN A N 1
ATOM 649 C CA . ASN A 1 85 ? -16.656 4.098 -10.609 1 98.12 85 ASN A CA 1
ATOM 650 C C . ASN A 1 85 ? -15.273 4.758 -10.617 1 98.12 85 ASN A C 1
ATOM 652 O O . ASN A 1 85 ? -14.992 5.598 -11.477 1 98.12 85 ASN A O 1
ATOM 656 N N . ASN A 1 86 ? -14.453 4.422 -9.688 1 97.94 86 ASN A N 1
ATOM 657 C CA . ASN A 1 86 ? -13.125 5.023 -9.562 1 97.94 86 ASN A CA 1
ATOM 658 C C . ASN A 1 86 ? -12.055 4.156 -10.203 1 97.94 86 ASN A C 1
ATOM 660 O O . ASN A 1 86 ? -10.867 4.5 -10.18 1 97.94 86 ASN A O 1
ATOM 664 N N . VAL A 1 87 ? -12.477 2.986 -10.719 1 98.44 87 VAL A N 1
ATOM 665 C CA . VAL A 1 87 ? -11.469 2.012 -11.117 1 98.44 87 VAL A CA 1
ATOM 666 C C . VAL A 1 87 ? -11.57 1.748 -12.617 1 98.44 87 VAL A C 1
ATOM 668 O O . VAL A 1 87 ? -12.656 1.507 -13.141 1 98.44 87 VAL A O 1
ATOM 671 N N . ASP A 1 88 ? -10.461 1.889 -13.25 1 98.38 88 ASP A N 1
ATOM 672 C CA . ASP A 1 88 ? -10.312 1.384 -14.617 1 98.3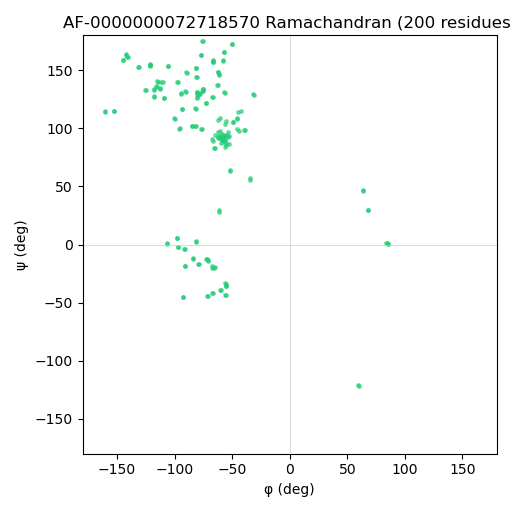8 88 ASP A CA 1
ATOM 673 C C . ASP A 1 88 ? -9.594 0.036 -14.625 1 98.38 88 ASP A C 1
ATOM 675 O O . ASP A 1 88 ? -8.383 -0.027 -14.438 1 98.38 88 ASP A O 1
ATOM 679 N N . CYS A 1 89 ? -10.258 -1.018 -14.891 1 98.25 89 CYS A N 1
ATOM 680 C CA . CYS A 1 89 ? -9.719 -2.369 -14.797 1 98.25 89 CYS A CA 1
ATOM 681 C C . CYS A 1 89 ? -8.867 -2.705 -16.016 1 98.25 89 CYS A C 1
ATOM 683 O O . CYS A 1 89 ? -8.109 -3.678 -16 1 98.25 89 CYS A O 1
ATOM 685 N N . GLY A 1 90 ? -9.016 -1.924 -17.062 1 97.75 90 GLY A N 1
ATOM 686 C CA . GLY A 1 90 ? -8.312 -2.281 -18.281 1 97.75 90 GLY A CA 1
ATOM 687 C C . GLY A 1 90 ? -8.703 -3.648 -18.812 1 97.75 90 GLY A C 1
ATOM 688 O O . GLY A 1 90 ? -9.883 -3.936 -19.016 1 97.75 90 GLY A O 1
ATOM 689 N N . SER A 1 91 ? -7.695 -4.547 -18.938 1 97.44 91 SER A N 1
ATOM 690 C CA . SER A 1 91 ? -7.926 -5.883 -19.469 1 97.44 91 SER A CA 1
ATOM 691 C C . SER A 1 91 ? -8.258 -6.879 -18.359 1 97.44 91 SER A C 1
ATOM 693 O O . SER A 1 91 ? -8.578 -8.039 -18.641 1 97.44 91 SER A O 1
ATOM 695 N N . ARG A 1 92 ? -8.203 -6.402 -17.203 1 97.69 92 ARG A N 1
ATOM 696 C CA . ARG A 1 92 ? -8.484 -7.309 -16.094 1 97.69 92 ARG A CA 1
ATOM 697 C C . ARG A 1 92 ? -9.984 -7.59 -15.984 1 97.69 92 ARG A C 1
ATOM 699 O O . ARG A 1 92 ? -10.781 -6.664 -15.828 1 97.69 92 ARG A O 1
ATOM 706 N N . PRO A 1 93 ? -10.336 -8.859 -15.852 1 96.94 93 PRO A N 1
ATOM 707 C CA . PRO A 1 93 ? -11.766 -9.164 -15.781 1 96.94 93 PRO A CA 1
ATOM 708 C C . PRO A 1 93 ? -12.352 -8.945 -14.391 1 96.94 93 PRO A C 1
ATOM 710 O O . PRO A 1 93 ? -11.648 -9.109 -13.391 1 96.94 93 PRO A O 1
ATOM 713 N N . ILE A 1 94 ? -13.539 -8.492 -14.398 1 94.38 94 ILE A N 1
ATOM 714 C CA . ILE A 1 94 ? -14.297 -8.461 -13.148 1 94.38 94 ILE A CA 1
ATOM 715 C C . ILE A 1 94 ? -14.969 -9.805 -12.914 1 94.38 94 ILE A C 1
ATOM 717 O O . ILE A 1 94 ? -15.859 -10.203 -13.664 1 94.38 94 ILE A O 1
ATOM 721 N N . VAL A 1 95 ? -14.336 -10.562 -12.023 1 84.25 95 VAL A N 1
ATOM 722 C CA . VAL A 1 95 ? -14.844 -11.898 -11.75 1 84.25 95 VAL A CA 1
ATOM 723 C C . VAL A 1 95 ? -15.75 -11.867 -10.516 1 84.25 95 VAL A C 1
ATOM 725 O O . VAL A 1 95 ? -15.383 -11.305 -9.484 1 84.25 95 VAL A O 1
ATOM 728 N N . ASN A 1 96 ? -16.953 -11.836 -10.43 1 66.81 96 ASN A N 1
ATOM 729 C CA . ASN A 1 96 ? -17.891 -11.828 -9.328 1 66.81 96 ASN A CA 1
ATOM 730 C C . ASN A 1 96 ? -17.625 -12.969 -8.344 1 66.81 96 ASN A C 1
ATOM 732 O O . ASN A 1 96 ? -17.734 -14.141 -8.703 1 66.81 96 ASN A O 1
ATOM 736 N N . SER A 1 97 ? -16.406 -12.922 -7.688 1 57.88 97 SER A N 1
ATOM 737 C CA . SER A 1 97 ? -16.234 -14.055 -6.781 1 57.88 97 SER A CA 1
ATOM 738 C C . SER A 1 97 ? -17.062 -13.867 -5.512 1 57.88 97 SER A C 1
ATOM 740 O O . SER A 1 97 ? -16.984 -12.82 -4.867 1 57.88 97 SER A O 1
ATOM 742 N N . SER A 1 98 ? -18.203 -14.438 -5.328 1 52.47 98 SER A N 1
ATOM 743 C CA . SER A 1 98 ? -18.984 -14.516 -4.098 1 52.47 98 SER A CA 1
ATOM 744 C C . SER A 1 98 ? -18.109 -14.898 -2.91 1 52.47 98 SER A C 1
ATOM 746 O O . SER A 1 98 ? -17.219 -15.75 -3.033 1 52.47 98 SER A O 1
ATOM 748 N N . PRO A 1 99 ? -17.828 -13.992 -1.993 1 49.5 99 PRO A N 1
ATOM 749 C CA . PRO A 1 99 ? -17.109 -14.484 -0.819 1 49.5 99 PRO A CA 1
ATOM 750 C C . PRO A 1 99 ? -17.453 -15.93 -0.473 1 49.5 99 PRO A C 1
ATOM 752 O O . PRO A 1 99 ? -18.594 -16.359 -0.669 1 49.5 99 PRO A O 1
ATOM 755 N N . PRO A 1 100 ? -16.484 -16.734 -0.311 1 41.91 100 PRO A N 1
ATOM 756 C CA . PRO A 1 100 ? -16.953 -18.062 0.085 1 41.91 100 PRO A CA 1
ATOM 757 C C . PRO A 1 100 ? -17.938 -18.031 1.244 1 41.91 100 PRO A C 1
ATOM 759 O O . PRO A 1 100 ? -17.828 -17.172 2.127 1 41.91 100 PRO A O 1
ATOM 762 N N . ASN A 1 101 ? -19.25 -18.25 0.977 1 39.66 101 ASN A N 1
ATOM 763 C CA . ASN A 1 101 ? -20.172 -18.531 2.068 1 39.66 101 ASN A CA 1
ATOM 764 C C . ASN A 1 101 ? -19.516 -19.328 3.188 1 39.66 101 ASN A C 1
ATOM 766 O O . ASN A 1 101 ? -19.234 -20.516 3.025 1 39.66 101 ASN A O 1
ATOM 770 N N . VAL A 1 102 ? -18.406 -18.797 3.719 1 36.78 102 VAL A N 1
ATOM 771 C CA . VAL A 1 102 ? -18.125 -19.625 4.883 1 36.78 102 VAL A CA 1
ATOM 772 C C . VAL A 1 102 ? -19.172 -19.375 5.969 1 36.78 102 VAL A C 1
ATOM 774 O O . VAL A 1 102 ? -19.672 -18.25 6.105 1 36.78 102 VAL A O 1
ATOM 777 N N . MET B 1 1 ? -34.156 1.322 70.25 1 46.22 1 MET B N 1
ATOM 778 C CA . MET B 1 1 ? -32.875 0.817 69.75 1 46.22 1 MET B CA 1
ATOM 779 C C . MET B 1 1 ? -32.812 1.081 68.25 1 46.22 1 MET B C 1
ATOM 781 O O . MET B 1 1 ? -33.594 0.526 67.438 1 46.22 1 MET B O 1
ATOM 785 N N . THR B 1 2 ? -32.562 2.307 67.75 1 51.53 2 THR B N 1
ATOM 786 C CA . THR B 1 2 ? -32.375 2.91 66.438 1 51.53 2 THR B CA 1
ATOM 787 C C . THR B 1 2 ? -31.25 2.229 65.688 1 51.53 2 THR B C 1
ATOM 789 O O . THR B 1 2 ? -30.172 2.025 66.25 1 51.53 2 THR B O 1
ATOM 792 N N . ARG B 1 3 ? -31.609 1.112 64.875 1 58.66 3 ARG B N 1
ATOM 793 C CA . ARG B 1 3 ? -30.641 0.496 64 1 58.66 3 ARG B CA 1
ATOM 794 C C . ARG B 1 3 ? -29.844 1.555 63.219 1 58.66 3 ARG B C 1
ATOM 796 O O . ARG B 1 3 ? -30.438 2.463 62.625 1 58.66 3 ARG B O 1
ATOM 803 N N . PRO B 1 4 ? -28.594 1.729 63.406 1 62.09 4 PRO B N 1
ATOM 804 C CA . PRO B 1 4 ? -27.812 2.656 62.594 1 62.09 4 PRO B CA 1
ATOM 805 C C . PRO B 1 4 ? -27.922 2.352 61.094 1 62.09 4 PRO B C 1
ATOM 807 O O . PRO B 1 4 ? -27.875 1.187 60.688 1 62.09 4 PRO B O 1
ATOM 810 N N . LEU B 1 5 ? -28.641 3.148 60.344 1 61.66 5 LEU B N 1
ATOM 811 C CA . LEU B 1 5 ? -28.703 3.078 58.875 1 61.66 5 LEU B CA 1
ATOM 812 C C . LEU B 1 5 ? -27.312 3.213 58.25 1 61.66 5 LEU B C 1
ATOM 814 O O . LEU B 1 5 ? -26.609 4.184 58.531 1 61.66 5 LEU B O 1
ATOM 818 N N . LEU B 1 6 ? -26.625 2.127 57.969 1 60.16 6 LEU B N 1
ATOM 819 C CA . LEU B 1 6 ? -25.375 2.092 57.219 1 60.16 6 LEU B CA 1
ATOM 820 C C . LEU B 1 6 ? -25.516 2.814 55.875 1 60.16 6 LEU B C 1
ATOM 822 O O . LEU B 1 6 ? -26.344 2.428 55.062 1 60.16 6 LEU B O 1
ATOM 826 N N . LEU B 1 7 ? -25.188 4.082 55.812 1 58.41 7 LEU B N 1
ATOM 827 C CA . LEU B 1 7 ? -25.078 4.852 54.562 1 58.41 7 LEU B CA 1
ATOM 828 C C . LEU B 1 7 ? -24.078 4.223 53.625 1 58.41 7 LEU B C 1
ATOM 830 O O . LEU B 1 7 ? -22.891 4.141 53.938 1 58.41 7 LEU B O 1
ATOM 834 N N . VAL B 1 8 ? -24.469 3.314 52.75 1 63.34 8 VAL B N 1
ATOM 835 C CA . VAL B 1 8 ? -23.609 2.795 51.688 1 63.34 8 VAL B CA 1
ATOM 836 C C . VAL B 1 8 ? -23.219 3.928 50.75 1 63.34 8 VAL B C 1
ATOM 838 O O . VAL B 1 8 ? -24.078 4.555 50.125 1 63.34 8 VAL B O 1
ATOM 841 N N . GLY B 1 9 ? -22.078 4.566 50.875 1 61.19 9 GLY B N 1
ATOM 842 C CA . GLY B 1 9 ? -21.562 5.555 49.938 1 61.19 9 GLY B CA 1
ATOM 843 C C . GLY B 1 9 ? -21.344 4.996 48.562 1 61.19 9 GLY B C 1
ATOM 844 O O . GLY B 1 9 ? -20.734 3.939 48.406 1 61.19 9 GLY B O 1
ATOM 845 N N . VAL B 1 10 ? -22.156 5.355 47.531 1 64.75 10 VAL B N 1
ATOM 846 C CA . VAL B 1 10 ? -21.984 4.996 46.125 1 64.75 10 VAL B CA 1
ATOM 847 C C . VAL B 1 10 ? -20.656 5.562 45.625 1 64.75 10 VAL B C 1
ATOM 849 O O . VAL B 1 10 ? -20.484 6.781 45.562 1 64.75 10 VAL B O 1
ATOM 852 N N . PHE B 1 11 ? -19.5 4.77 45.656 1 66 11 PHE B N 1
ATOM 853 C CA . PHE B 1 11 ? -18.25 5.148 45.031 1 66 11 PHE B CA 1
ATOM 854 C C . PHE B 1 11 ? -18.422 5.227 43.5 1 66 11 PHE B C 1
ATOM 856 O O . PHE B 1 11 ? -18.578 4.199 42.844 1 66 11 PHE B O 1
ATOM 863 N N . VAL B 1 12 ? -18.719 6.445 42.938 1 64 12 VAL B N 1
ATOM 864 C CA . VAL B 1 12 ? -18.766 6.648 41.5 1 64 12 VAL B CA 1
ATOM 865 C C . VAL B 1 12 ? -17.359 6.492 40.906 1 64 12 VAL B C 1
ATOM 867 O O . VAL B 1 12 ? -16.469 7.312 41.188 1 64 12 VAL B O 1
ATOM 870 N N . LEU B 1 13 ? -16.922 5.281 40.5 1 62.28 13 LEU B N 1
ATOM 871 C CA . LEU B 1 13 ? -15.695 5.066 39.75 1 62.28 13 LEU B CA 1
ATOM 872 C C . LEU B 1 13 ? -15.664 5.938 38.5 1 62.28 13 LEU B C 1
ATOM 874 O O . LEU B 1 13 ? -16.375 5.672 37.531 1 62.28 13 LEU B O 1
ATOM 878 N N . CYS B 1 14 ? -15.094 7.16 38.531 1 62.84 14 CYS B N 1
ATOM 879 C CA . CYS B 1 14 ? -14.844 8.016 37.375 1 62.84 14 CYS B CA 1
ATOM 880 C C . CYS B 1 14 ? -13.828 7.383 36.438 1 62.84 14 CYS B C 1
ATOM 882 O O . CYS B 1 14 ? -12.633 7.359 36.75 1 62.84 14 CYS B O 1
ATOM 884 N N . VAL B 1 15 ? -14.117 6.434 35.469 1 63.41 15 VAL B N 1
ATOM 885 C CA . VAL B 1 15 ? -13.258 5.906 34.438 1 63.41 15 VAL B CA 1
ATOM 886 C C . VAL B 1 15 ? -12.703 7.055 33.594 1 63.41 15 VAL B C 1
ATOM 888 O O . VAL B 1 15 ? -13.43 7.664 32.812 1 63.41 15 VAL B O 1
ATOM 891 N N . VAL B 1 16 ? -11.586 7.707 33.938 1 60.62 16 VAL B N 1
ATOM 892 C CA . VAL B 1 16 ? -10.844 8.594 33.062 1 60.62 16 VAL B CA 1
ATOM 893 C C . VAL B 1 16 ? -10.414 7.836 31.797 1 60.62 16 VAL B C 1
ATOM 895 O O . VAL B 1 16 ? -9.594 6.918 31.875 1 60.62 16 VAL B O 1
ATOM 898 N N . GLU B 1 17 ? -11.125 7.848 30.656 1 60.5 17 GLU B N 1
ATOM 899 C CA . GLU B 1 17 ? -10.633 7.352 29.359 1 60.5 17 GLU B CA 1
ATOM 900 C C . GLU B 1 17 ? -9.359 8.07 28.938 1 60.5 17 GLU B C 1
ATOM 902 O O . GLU B 1 17 ? -9.398 9.25 28.578 1 60.5 17 GLU B O 1
ATOM 907 N N . VAL B 1 18 ? -8.172 7.707 29.25 1 61.16 18 VAL B N 1
ATOM 908 C CA . VAL B 1 18 ? -6.898 8.164 28.703 1 61.16 18 VAL B CA 1
ATOM 909 C C . VAL B 1 18 ? -6.844 7.879 27.203 1 61.16 18 VAL B C 1
ATOM 911 O O . VAL B 1 18 ? -6.738 6.723 26.797 1 61.16 18 VAL B O 1
ATOM 914 N N . ARG B 1 19 ? -7.266 8.797 26.344 1 55.5 19 ARG B N 1
ATOM 915 C CA . ARG B 1 19 ? -6.949 8.711 24.922 1 55.5 19 ARG B CA 1
ATOM 916 C C . ARG B 1 19 ? -5.441 8.727 24.688 1 55.5 19 ARG B C 1
ATOM 918 O O . ARG B 1 19 ? -4.773 9.711 25.016 1 55.5 19 ARG B O 1
ATOM 925 N N . ALA B 1 20 ? -4.684 7.68 24.625 1 56.12 20 ALA B N 1
ATOM 926 C CA . ALA B 1 20 ? -3.309 7.625 24.141 1 56.12 20 ALA B CA 1
ATOM 927 C C . ALA B 1 20 ? -3.152 8.422 22.844 1 56.12 20 ALA B C 1
ATOM 929 O O . ALA B 1 20 ? -3.826 8.141 21.844 1 56.12 20 ALA B O 1
ATOM 930 N N . SER B 1 21 ? -2.684 9.641 22.938 1 57.66 21 SER B N 1
ATOM 931 C CA . SER B 1 21 ? -2.312 10.406 21.75 1 57.66 21 SER B CA 1
ATOM 932 C C . SER B 1 21 ? -1.304 9.656 20.891 1 57.66 21 SER B C 1
ATOM 934 O O . SER B 1 21 ? -0.287 9.172 21.391 1 57.66 21 SER B O 1
ATOM 936 N N . LEU B 1 22 ? -1.74 8.867 20.094 1 60.22 22 LEU B N 1
ATOM 937 C CA . LEU B 1 22 ? -0.759 8.359 19.141 1 60.22 22 LEU B CA 1
ATOM 938 C C . LEU B 1 22 ? 0.184 9.469 18.688 1 60.22 22 LEU B C 1
ATOM 940 O O . LEU B 1 22 ? -0.264 10.516 18.219 1 60.22 22 LEU B O 1
ATOM 944 N N . ASP B 1 23 ? 1.339 9.555 19.266 1 74.94 23 ASP B N 1
ATOM 945 C CA . ASP B 1 23 ? 2.418 10.531 19.109 1 74.94 23 ASP B CA 1
ATOM 946 C C . ASP B 1 23 ? 2.963 10.523 17.672 1 74.94 23 ASP B C 1
ATOM 948 O O . ASP B 1 23 ? 4.043 11.055 17.422 1 74.94 23 ASP B O 1
ATOM 952 N N . GLY B 1 24 ? 2.168 10.195 16.656 1 86.38 24 GLY B N 1
ATOM 953 C CA . GLY B 1 24 ? 2.691 10.258 15.305 1 86.38 24 GLY B CA 1
ATOM 954 C C . GLY B 1 24 ? 2.676 11.656 14.719 1 86.38 24 GLY B C 1
ATOM 955 O O . GLY B 1 24 ? 2.023 12.555 15.266 1 86.38 24 GLY B O 1
ATOM 956 N N . ILE B 1 25 ? 3.643 11.898 13.781 1 93.81 25 ILE B N 1
ATOM 957 C CA . ILE B 1 25 ? 3.664 13.164 13.055 1 93.81 25 ILE B CA 1
ATOM 958 C C . ILE B 1 25 ? 2.637 13.125 11.922 1 93.81 25 ILE B C 1
ATOM 960 O O . ILE B 1 25 ? 2.562 12.156 11.172 1 93.81 25 ILE B O 1
ATOM 964 N N . GLU B 1 26 ? 1.822 14.141 11.859 1 96.38 26 GLU B N 1
ATOM 965 C CA . GLU B 1 26 ? 0.808 14.234 10.812 1 96.38 26 GLU B CA 1
ATOM 966 C C . GLU B 1 26 ? 1.348 14.961 9.578 1 96.38 26 GLU B C 1
ATOM 968 O O . GLU B 1 26 ? 2.133 15.898 9.703 1 96.38 26 GLU B O 1
ATOM 973 N N . CYS B 1 27 ? 0.892 14.602 8.477 1 98 27 CYS B N 1
ATOM 974 C CA . CYS B 1 27 ? 1.131 15.383 7.27 1 98 27 CYS B CA 1
ATOM 975 C C . CYS B 1 27 ? 0.257 16.625 7.242 1 98 27 CYS B C 1
ATOM 977 O O . CYS B 1 27 ? -0.517 16.875 8.172 1 98 27 CYS B O 1
ATOM 979 N N . SER B 1 28 ? 0.502 17.438 6.203 1 97.44 28 SER B N 1
ATOM 980 C CA . SER B 1 28 ? -0.217 18.703 6.098 1 97.44 28 SER B CA 1
ATOM 981 C C . SER B 1 28 ? -1.726 18.469 6.07 1 97.44 28 SER B C 1
ATOM 983 O O . SER B 1 28 ? -2.191 17.391 5.727 1 97.44 28 SER B O 1
ATOM 985 N N . LYS B 1 29 ? -2.445 19.453 6.406 1 97.62 29 LYS B N 1
ATOM 986 C CA . LYS B 1 29 ? -3.904 19.406 6.387 1 97.62 29 LYS B CA 1
ATOM 987 C C . LYS B 1 29 ? -4.426 19.109 4.984 1 97.62 29 LYS B C 1
ATOM 989 O O . LYS B 1 29 ? -5.41 18.391 4.82 1 97.62 29 LYS B O 1
ATOM 994 N N . LYS B 1 30 ? -3.773 19.688 4.031 1 97.62 30 LYS B N 1
ATOM 995 C CA . LYS B 1 30 ? -4.18 19.469 2.646 1 97.62 30 LYS B CA 1
ATOM 996 C C . LYS B 1 30 ? -4.18 17.984 2.311 1 97.62 30 LYS B C 1
ATOM 998 O O . LYS B 1 30 ? -5.109 17.484 1.672 1 97.62 30 LYS B O 1
ATOM 1003 N N . ILE B 1 31 ? -3.109 17.266 2.77 1 98.25 31 ILE B N 1
ATOM 1004 C CA . ILE B 1 31 ? -3.02 15.828 2.508 1 98.25 31 ILE B CA 1
ATOM 1005 C C . ILE B 1 31 ? -4.047 15.086 3.354 1 98.25 31 ILE B C 1
ATOM 1007 O O . ILE B 1 31 ? -4.711 14.164 2.869 1 98.25 31 ILE B O 1
ATOM 1011 N N . THR B 1 32 ? -4.188 15.414 4.609 1 98.12 32 THR B N 1
ATOM 1012 C CA . THR B 1 32 ? -5.148 14.789 5.512 1 98.12 32 THR B CA 1
ATOM 1013 C C . THR B 1 32 ? -6.562 14.891 4.945 1 98.12 32 THR B C 1
ATOM 1015 O O . THR B 1 32 ? -7.359 13.961 5.082 1 98.12 32 THR B O 1
ATOM 1018 N N . ASP B 1 33 ? -6.836 16 4.285 1 97.88 33 ASP B N 1
ATOM 1019 C CA . ASP B 1 33 ? -8.164 16.219 3.717 1 97.88 33 ASP B CA 1
ATOM 1020 C C . ASP B 1 33 ? -8.445 15.25 2.578 1 97.88 33 ASP B C 1
ATOM 1022 O O . ASP B 1 33 ? -9.594 15.07 2.174 1 97.88 33 ASP B O 1
ATOM 1026 N N . GLU B 1 34 ? -7.449 14.656 2.012 1 97.06 34 GLU B N 1
ATOM 1027 C CA . GLU B 1 34 ? -7.609 13.688 0.93 1 97.06 34 GLU B CA 1
ATOM 1028 C C . GLU B 1 34 ? -7.895 12.289 1.477 1 97.06 34 GLU B C 1
ATOM 1030 O O . GLU B 1 34 ? -8.273 11.391 0.724 1 97.06 34 GLU B O 1
ATOM 1035 N N . CYS B 1 35 ? -7.719 12.07 2.754 1 98.31 35 CYS B N 1
ATOM 1036 C CA . CYS B 1 35 ? -7.902 10.758 3.352 1 98.31 35 CYS B CA 1
ATOM 1037 C C . CYS B 1 35 ? -9.383 10.445 3.539 1 98.31 35 CYS B C 1
ATOM 1039 O O . CYS B 1 35 ? -10.125 11.258 4.09 1 98.31 35 CYS B O 1
ATOM 1041 N N . PRO B 1 36 ? -9.773 9.289 3.068 1 96.81 36 PRO B N 1
ATOM 1042 C CA . PRO B 1 36 ? -11.156 8.906 3.336 1 96.81 36 PRO B CA 1
ATOM 1043 C C . PRO B 1 36 ? -11.43 8.656 4.816 1 96.81 36 PRO B C 1
ATOM 1045 O O . PRO B 1 36 ? -10.508 8.328 5.57 1 96.81 36 PRO B O 1
ATOM 1048 N N . ALA B 1 37 ? -12.664 8.781 5.156 1 94.38 37 ALA B N 1
ATOM 1049 C CA . ALA B 1 37 ? -13.055 8.555 6.547 1 94.38 37 ALA B CA 1
ATOM 1050 C C . ALA B 1 37 ? -12.875 7.09 6.934 1 94.38 37 ALA B C 1
ATOM 1052 O O . ALA B 1 37 ? -12.445 6.785 8.047 1 94.38 37 ALA B O 1
ATOM 1053 N N . LYS B 1 38 ? -13.281 6.207 5.973 1 94.62 38 LYS B N 1
ATOM 1054 C CA . LYS B 1 38 ? -13.062 4.781 6.176 1 94.62 38 LYS B CA 1
ATOM 1055 C C . LYS B 1 38 ? -11.766 4.324 5.516 1 94.62 38 LYS B C 1
ATOM 1057 O O . LYS B 1 38 ? -11.516 4.633 4.348 1 94.62 38 LYS B O 1
ATOM 1062 N N . ASP B 1 39 ? -11 3.637 6.266 1 96.19 39 ASP B N 1
ATOM 1063 C CA . ASP B 1 39 ? -9.711 3.191 5.754 1 96.19 39 ASP B CA 1
ATOM 1064 C C . ASP B 1 39 ? -9.883 2.16 4.641 1 96.19 39 ASP B C 1
ATOM 1066 O O . ASP B 1 39 ? -10.562 1.146 4.828 1 96.19 39 ASP B O 1
ATOM 1070 N N . PRO B 1 40 ? -9.273 2.434 3.561 1 97 40 PRO B N 1
ATOM 1071 C CA . PRO B 1 40 ? -9.281 1.388 2.533 1 97 40 PRO B CA 1
ATOM 1072 C C . PRO B 1 40 ? -8.289 0.263 2.836 1 97 40 PRO B C 1
ATOM 1074 O O . PRO B 1 40 ? -7.441 0.404 3.719 1 97 40 PRO B O 1
ATOM 1077 N N . THR B 1 41 ? -8.516 -0.894 2.115 1 96.75 41 THR B N 1
ATOM 1078 C CA . THR B 1 41 ? -7.566 -1.996 2.088 1 96.75 41 THR B CA 1
ATOM 1079 C C . THR B 1 41 ? -7.047 -2.23 0.672 1 96.75 41 THR B C 1
ATOM 1081 O O . THR B 1 41 ? -7.836 -2.385 -0.264 1 96.75 41 THR B O 1
ATOM 1084 N N . PRO B 1 42 ? -5.738 -2.361 0.651 1 98 42 PRO B N 1
ATOM 1085 C CA . PRO B 1 42 ? -4.656 -1.959 1.553 1 98 42 PRO B CA 1
ATOM 1086 C C . PRO B 1 42 ? -4.738 -0.488 1.954 1 98 42 PRO B C 1
ATOM 1088 O O . PRO B 1 42 ? -5.594 0.247 1.448 1 98 42 PRO B O 1
ATOM 1091 N N . PRO B 1 43 ? -3.9 -0.033 2.885 1 98 43 PRO B N 1
ATOM 1092 C CA . PRO B 1 43 ? -3.932 1.385 3.254 1 98 43 PRO B CA 1
ATOM 1093 C C . PRO B 1 43 ? -3.572 2.305 2.088 1 98 43 PRO B C 1
ATOM 1095 O O . PRO B 1 43 ? -2.779 1.928 1.222 1 98 43 PRO B O 1
ATOM 1098 N N . LEU B 1 44 ? -4.223 3.525 2.158 1 98.44 44 LEU B N 1
ATOM 1099 C CA . LEU B 1 44 ? -3.885 4.535 1.161 1 98.44 44 LEU B CA 1
ATOM 1100 C C . LEU B 1 44 ? -2.596 5.258 1.537 1 98.44 44 LEU B C 1
ATOM 1102 O O . LEU B 1 44 ? -2.473 5.781 2.648 1 98.44 44 LEU B O 1
ATOM 1106 N N . TYR B 1 45 ? -1.652 5.277 0.604 1 98.69 45 TYR B N 1
ATOM 1107 C CA . TYR B 1 45 ? -0.398 6.008 0.749 1 98.69 45 TYR B CA 1
ATOM 1108 C C . TYR B 1 45 ? -0.33 7.172 -0.228 1 98.69 45 TYR B C 1
ATOM 1110 O O . TYR B 1 45 ? -0.696 7.035 -1.397 1 98.69 45 TYR B O 1
ATOM 1118 N N . ILE B 1 46 ? 0.078 8.305 0.283 1 98.5 46 ILE B N 1
ATOM 1119 C CA . ILE B 1 46 ? 0.209 9.516 -0.524 1 98.5 46 ILE B CA 1
ATOM 1120 C C . ILE B 1 46 ? 1.624 10.07 -0.39 1 98.5 46 ILE B C 1
ATOM 1122 O O . ILE B 1 46 ? 2.154 10.18 0.718 1 98.5 46 ILE B O 1
ATOM 1126 N N . ALA B 1 47 ? 2.17 10.391 -1.568 1 98.5 47 ALA B N 1
ATOM 1127 C CA . ALA B 1 47 ? 3.492 11.008 -1.526 1 98.5 47 ALA B CA 1
ATOM 1128 C C . ALA B 1 47 ? 3.449 12.352 -0.801 1 98.5 47 ALA B C 1
ATOM 1130 O O . ALA B 1 47 ? 2.514 13.133 -0.983 1 98.5 47 ALA B O 1
ATOM 1131 N N . ASP B 1 48 ? 4.453 12.586 0.052 1 98.06 48 ASP B N 1
ATOM 1132 C CA . ASP B 1 48 ? 4.609 13.906 0.652 1 98.06 48 ASP B CA 1
ATOM 1133 C C . ASP B 1 48 ? 5.121 14.922 -0.37 1 98.06 48 ASP B C 1
ATOM 1135 O O . ASP B 1 48 ? 6.219 14.766 -0.911 1 98.06 48 ASP B O 1
ATOM 1139 N N . PRO B 1 49 ? 4.371 15.969 -0.576 1 97.69 49 PRO B N 1
ATOM 1140 C CA . PRO B 1 49 ? 4.797 16.906 -1.615 1 97.69 49 PRO B CA 1
ATOM 1141 C C . PRO B 1 49 ? 6.039 17.703 -1.221 1 97.69 49 PRO B C 1
ATOM 1143 O O . PRO B 1 49 ? 6.715 18.266 -2.084 1 97.69 49 PRO B O 1
ATOM 1146 N N . ASP B 1 50 ? 6.383 17.656 0.024 1 96.44 50 ASP B N 1
ATOM 1147 C CA . ASP B 1 50 ? 7.449 18.531 0.491 1 96.44 50 ASP B CA 1
ATOM 1148 C C . ASP B 1 50 ? 8.734 17.75 0.756 1 96.44 50 ASP B C 1
ATOM 1150 O O . ASP B 1 50 ? 9.734 18.328 1.186 1 96.44 50 ASP B O 1
ATOM 1154 N N . ASN B 1 51 ? 8.719 16.547 0.544 1 97.5 51 ASN B N 1
ATOM 1155 C CA . ASN B 1 51 ? 9.883 15.703 0.816 1 97.5 51 ASN B CA 1
ATOM 1156 C C . ASN B 1 51 ? 9.812 14.383 0.048 1 97.5 51 ASN B C 1
ATOM 1158 O O . ASN B 1 51 ? 9.023 13.5 0.389 1 97.5 51 ASN B O 1
ATOM 1162 N N . CYS B 1 52 ? 10.656 14.141 -0.859 1 98.5 52 CYS B N 1
ATOM 1163 C CA . CYS B 1 52 ? 10.602 13.008 -1.775 1 98.5 52 CYS B CA 1
ATOM 1164 C C . CYS B 1 52 ? 10.93 11.703 -1.051 1 98.5 52 CYS B C 1
ATOM 1166 O O . CYS B 1 52 ? 10.672 10.617 -1.573 1 98.5 52 CYS B O 1
ATOM 1168 N N . SER B 1 53 ? 11.453 11.781 0.183 1 98.06 53 SER B N 1
ATOM 1169 C CA . SER B 1 53 ? 11.773 10.586 0.957 1 98.06 53 SER B CA 1
ATOM 1170 C C . SER B 1 53 ? 10.664 10.25 1.943 1 98.06 53 SER B C 1
ATOM 1172 O O . SER B 1 53 ? 10.812 9.344 2.768 1 98.06 53 SER B O 1
ATOM 1174 N N . LYS B 1 54 ? 9.562 11 1.854 1 98.06 54 LYS B N 1
ATOM 1175 C CA . LYS B 1 54 ? 8.477 10.789 2.805 1 98.06 54 LYS B CA 1
ATOM 1176 C C . LYS B 1 54 ? 7.18 10.43 2.086 1 98.06 54 LYS B C 1
ATOM 1178 O O . LYS B 1 54 ? 7.008 10.75 0.907 1 98.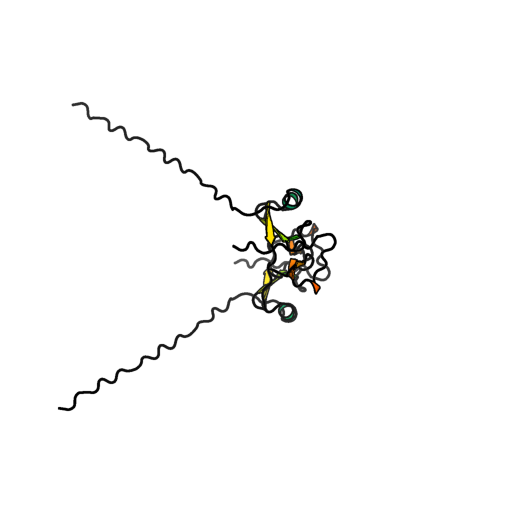06 54 LYS B O 1
ATOM 1183 N N . TYR B 1 55 ? 6.344 9.742 2.818 1 98.56 55 TYR B N 1
ATOM 1184 C CA . TYR B 1 55 ? 4.984 9.43 2.383 1 98.56 55 TYR B CA 1
ATOM 1185 C C . TYR B 1 55 ? 4.008 9.508 3.551 1 98.56 55 TYR B C 1
ATOM 1187 O O . TYR B 1 55 ? 4.422 9.57 4.711 1 98.56 55 TYR B O 1
ATOM 1195 N N . CYS B 1 56 ? 2.779 9.586 3.256 1 98.81 56 CYS B N 1
ATOM 1196 C CA . CYS B 1 56 ? 1.706 9.648 4.242 1 98.81 56 CYS B CA 1
ATOM 1197 C C . CYS B 1 56 ? 0.813 8.414 4.148 1 98.81 56 CYS B C 1
ATOM 1199 O O . CYS B 1 56 ? 0.498 7.953 3.053 1 98.81 56 CYS B O 1
ATOM 1201 N N . GLU B 1 57 ? 0.499 7.895 5.238 1 98.56 57 GLU B N 1
ATOM 1202 C CA . GLU B 1 57 ? -0.444 6.785 5.324 1 98.56 57 GLU B CA 1
ATOM 1203 C C . GLU B 1 57 ? -1.768 7.23 5.938 1 98.56 57 GLU B C 1
ATOM 1205 O O . GLU B 1 57 ? -1.791 7.793 7.035 1 98.56 57 GLU B O 1
ATOM 1210 N N . CYS B 1 58 ? -2.803 6.973 5.258 1 98.44 58 CYS B N 1
ATOM 1211 C CA . CYS B 1 58 ? -4.109 7.348 5.777 1 98.44 58 CYS B CA 1
ATOM 1212 C C . CYS B 1 58 ? -4.605 6.328 6.797 1 98.44 58 CYS B C 1
ATOM 1214 O O . CYS B 1 58 ? -4.586 5.125 6.539 1 98.44 58 CYS B O 1
ATOM 1216 N N . SER B 1 59 ? -5.051 6.773 7.906 1 97 59 SER B N 1
ATOM 1217 C CA . SER B 1 59 ? -5.664 5.988 8.977 1 97 59 SER B CA 1
ATOM 1218 C C . SER B 1 59 ? -6.637 6.832 9.789 1 97 59 SER B C 1
ATOM 1220 O O . SER B 1 59 ? -6.246 7.848 10.367 1 97 59 SER B O 1
ATOM 1222 N N . GLY B 1 60 ? -7.906 6.461 9.703 1 96.12 60 GLY B N 1
ATOM 1223 C CA . GLY B 1 60 ? -8.914 7.188 10.461 1 96.12 60 GLY B CA 1
ATOM 1224 C C . GLY B 1 60 ? -9.125 8.609 9.969 1 96.12 60 GLY B C 1
ATOM 1225 O O . GLY B 1 60 ? -9.312 9.523 10.766 1 96.12 60 GLY B O 1
ATOM 1226 N N . GLY B 1 61 ? -8.906 8.766 8.758 1 97.56 61 GLY B N 1
ATOM 1227 C CA . GLY B 1 61 ? -9.156 10.078 8.18 1 97.56 61 GLY B CA 1
ATOM 1228 C C . GLY B 1 61 ? -7.988 11.031 8.328 1 97.56 61 GLY B C 1
ATOM 1229 O O . GLY B 1 61 ? -8.078 12.195 7.934 1 97.56 61 GLY B O 1
ATOM 1230 N N . ILE B 1 62 ? -6.934 10.508 8.953 1 97.31 62 ILE B N 1
ATOM 1231 C CA . ILE B 1 62 ? -5.746 11.328 9.18 1 97.31 62 ILE B CA 1
ATOM 1232 C C . ILE B 1 62 ? -4.57 10.766 8.383 1 97.31 62 ILE B C 1
ATOM 1234 O O . ILE B 1 62 ? -4.379 9.547 8.328 1 97.31 62 ILE B O 1
ATOM 1238 N N . ALA B 1 63 ? -3.779 11.695 7.812 1 98.38 63 ALA B N 1
ATOM 1239 C CA . ALA B 1 63 ? -2.564 11.289 7.109 1 98.38 63 ALA B CA 1
ATOM 1240 C C . ALA B 1 63 ? -1.355 11.328 8.039 1 98.38 63 ALA B C 1
ATOM 1242 O O . ALA B 1 63 ? -0.934 12.398 8.477 1 98.38 63 ALA B O 1
ATOM 1243 N N . TRP B 1 64 ? -0.744 10.18 8.273 1 98.12 64 TRP B N 1
ATOM 1244 C CA . TRP B 1 64 ? 0.423 10.078 9.148 1 98.12 64 TRP B CA 1
ATOM 1245 C C . TRP B 1 64 ? 1.711 10.07 8.328 1 98.12 64 TRP B C 1
ATOM 1247 O O . TRP B 1 64 ? 1.795 9.398 7.297 1 98.12 64 TRP B O 1
ATOM 1257 N N . SER B 1 65 ? 2.66 10.758 8.852 1 98.25 65 SER B N 1
ATOM 1258 C CA . SER B 1 65 ? 3.904 10.953 8.109 1 98.25 65 SER B CA 1
ATOM 1259 C C . SER B 1 65 ? 4.914 9.859 8.422 1 98.25 65 SER B C 1
ATOM 1261 O O . SER B 1 65 ? 5.156 9.547 9.594 1 98.25 65 SER B O 1
ATOM 1263 N N . PHE B 1 66 ? 5.488 9.305 7.352 1 98 66 PHE B N 1
ATOM 1264 C CA . PHE B 1 66 ? 6.551 8.312 7.461 1 98 66 PHE B CA 1
ATOM 1265 C C . PHE B 1 66 ? 7.715 8.664 6.547 1 98 66 PHE B C 1
ATOM 1267 O O . PHE B 1 66 ? 7.535 9.352 5.535 1 98 66 PHE B O 1
ATOM 1274 N N . HIS B 1 67 ? 8.875 8.211 6.961 1 96.5 67 HIS B N 1
ATOM 1275 C CA . HIS B 1 67 ? 10.086 8.359 6.164 1 96.5 67 HIS B CA 1
ATOM 1276 C C . HIS B 1 67 ? 10.562 7.02 5.613 1 96.5 67 HIS B C 1
ATOM 1278 O O . HIS B 1 67 ? 10.508 6.008 6.312 1 96.5 67 HIS B O 1
ATOM 1284 N N . CYS B 1 68 ? 10.992 7.148 4.359 1 97.81 68 CYS B N 1
ATOM 1285 C CA . CYS B 1 68 ? 11.727 5.984 3.875 1 97.81 68 CYS B CA 1
ATOM 1286 C C . CYS B 1 68 ? 13.039 5.809 4.629 1 97.81 68 CYS B C 1
ATOM 1288 O O . CYS B 1 68 ? 13.555 6.762 5.211 1 97.81 68 CYS B O 1
ATOM 1290 N N . ASP B 1 69 ? 13.547 4.59 4.59 1 95.38 69 ASP B N 1
ATOM 1291 C CA . ASP B 1 69 ? 14.883 4.348 5.133 1 95.38 69 ASP B CA 1
ATOM 1292 C C . ASP B 1 69 ? 15.922 5.242 4.457 1 95.38 69 ASP B C 1
ATOM 1294 O O . ASP B 1 69 ? 15.656 5.812 3.396 1 95.38 69 ASP B O 1
ATOM 1298 N N . ALA B 1 70 ? 17.062 5.297 5.09 1 93.75 70 ALA B N 1
ATOM 1299 C CA . ALA B 1 70 ? 18.125 6.145 4.562 1 93.75 70 ALA B CA 1
ATOM 1300 C C . ALA B 1 70 ? 18.469 5.77 3.123 1 93.75 70 ALA B C 1
ATOM 1302 O O . ALA B 1 70 ? 18.516 4.586 2.777 1 93.75 70 ALA B O 1
ATOM 1303 N N . ASN B 1 71 ? 18.531 6.699 2.303 1 94.75 71 ASN B N 1
ATOM 1304 C CA . ASN B 1 71 ? 19 6.582 0.928 1 94.75 71 ASN B CA 1
ATOM 1305 C C . ASN B 1 71 ? 17.891 6.117 -0.011 1 94.75 71 ASN B C 1
ATOM 1307 O O . ASN B 1 71 ? 18.125 5.914 -1.203 1 94.75 71 ASN B O 1
ATOM 1311 N N . LEU B 1 72 ? 16.781 5.934 0.531 1 97.25 72 LEU B N 1
ATOM 1312 C CA . LEU B 1 72 ? 15.656 5.562 -0.319 1 97.25 72 LEU B CA 1
ATOM 1313 C C . LEU B 1 72 ? 14.703 6.738 -0.506 1 97.25 72 LEU B C 1
ATOM 1315 O O . LEU B 1 72 ? 14.664 7.648 0.322 1 97.25 72 LEU B O 1
ATOM 1319 N N . LEU B 1 73 ? 14.078 6.648 -1.582 1 98.25 73 LEU B N 1
ATOM 1320 C CA . LEU B 1 73 ? 13.062 7.641 -1.921 1 98.25 73 LEU B CA 1
ATOM 1321 C C . LEU B 1 73 ? 11.703 6.977 -2.137 1 98.25 73 LEU B C 1
ATOM 1323 O O . LEU B 1 73 ? 11.633 5.777 -2.424 1 98.25 73 LEU B O 1
ATOM 1327 N N . TYR B 1 74 ? 10.656 7.762 -1.915 1 98.62 74 TYR B N 1
ATOM 1328 C CA . TYR B 1 74 ? 9.32 7.207 -2.086 1 98.62 74 TYR B CA 1
ATOM 1329 C C . TYR B 1 74 ? 8.914 7.199 -3.557 1 98.62 74 TYR B C 1
ATOM 1331 O O . TYR B 1 74 ? 8.844 8.25 -4.191 1 98.62 74 TYR B O 1
ATOM 1339 N N . ASN B 1 75 ? 8.68 5.965 -4.16 1 98.69 75 ASN B N 1
ATOM 1340 C CA . ASN B 1 75 ? 8.164 5.75 -5.508 1 98.69 75 ASN B CA 1
ATOM 1341 C C . ASN B 1 75 ? 6.648 5.879 -5.559 1 98.69 75 ASN B C 1
ATOM 1343 O O . ASN B 1 75 ? 5.93 4.973 -5.129 1 98.69 75 ASN B O 1
ATOM 1347 N N . ASP B 1 76 ? 6.137 7.012 -6.047 1 98.12 76 ASP B N 1
ATOM 1348 C CA . ASP B 1 76 ? 4.703 7.285 -5.973 1 98.12 76 ASP B CA 1
ATOM 1349 C C . ASP B 1 76 ? 3.951 6.574 -7.098 1 98.12 76 ASP B C 1
ATOM 1351 O O . ASP B 1 76 ? 2.727 6.684 -7.191 1 98.12 76 ASP B O 1
ATOM 1355 N N . ILE B 1 77 ? 4.625 5.809 -7.922 1 96.94 77 ILE B N 1
ATOM 1356 C CA . ILE B 1 77 ? 3.994 4.965 -8.93 1 96.94 77 ILE B CA 1
ATOM 1357 C C . ILE B 1 77 ? 3.756 3.568 -8.367 1 96.94 77 ILE B C 1
ATOM 1359 O O . ILE B 1 77 ? 2.65 3.031 -8.461 1 96.94 77 ILE B O 1
ATOM 1363 N N . LYS B 1 78 ? 4.801 3.051 -7.684 1 97.44 78 LYS B N 1
ATOM 1364 C CA . LYS B 1 78 ? 4.711 1.715 -7.102 1 97.44 78 LYS B CA 1
ATOM 1365 C C . LYS B 1 78 ? 4.195 1.775 -5.664 1 97.44 78 LYS B C 1
ATOM 1367 O O . LYS B 1 78 ? 3.795 0.755 -5.102 1 97.44 78 LYS B O 1
ATOM 1372 N N . HIS B 1 79 ? 4.281 2.92 -5.086 1 98.44 79 HIS B N 1
ATOM 1373 C CA . HIS B 1 79 ? 3.873 3.184 -3.713 1 98.44 79 HIS B CA 1
ATOM 1374 C C . HIS B 1 79 ? 4.715 2.387 -2.723 1 98.44 79 HIS B C 1
ATOM 1376 O O . HIS B 1 79 ? 4.18 1.769 -1.801 1 98.44 79 HIS B O 1
ATOM 1382 N N . VAL B 1 80 ? 6.055 2.408 -2.904 1 98.56 80 VAL B N 1
ATOM 1383 C CA . VAL B 1 80 ? 7.031 1.836 -1.984 1 98.56 80 VAL B CA 1
ATOM 1384 C C . VAL B 1 80 ? 8.258 2.742 -1.9 1 98.56 80 VAL B C 1
ATOM 1386 O O . VAL B 1 80 ? 8.477 3.584 -2.775 1 98.56 80 VAL B O 1
ATOM 1389 N N . CYS B 1 81 ? 9.031 2.541 -0.833 1 98.56 81 CYS B N 1
ATOM 1390 C CA . CYS B 1 81 ? 10.359 3.129 -0.806 1 98.56 81 CYS B CA 1
ATOM 1391 C C . CYS B 1 81 ? 11.312 2.361 -1.714 1 98.56 81 CYS B C 1
ATOM 1393 O O . CYS B 1 81 ? 11.391 1.133 -1.648 1 98.56 81 CYS B O 1
ATOM 1395 N N . ASP B 1 82 ? 12.086 3.082 -2.529 1 97.94 82 ASP B N 1
ATOM 1396 C CA . ASP B 1 82 ? 12.844 2.508 -3.639 1 97.94 82 ASP B CA 1
ATOM 1397 C C . ASP B 1 82 ? 14.18 3.225 -3.82 1 97.94 82 ASP B C 1
ATOM 1399 O O . ASP B 1 82 ? 14.383 4.312 -3.273 1 97.94 82 ASP B O 1
ATOM 1403 N N . TRP B 1 83 ? 15.016 2.531 -4.449 1 97.44 83 TRP B N 1
ATOM 1404 C CA . TRP B 1 83 ? 16.297 3.162 -4.754 1 97.44 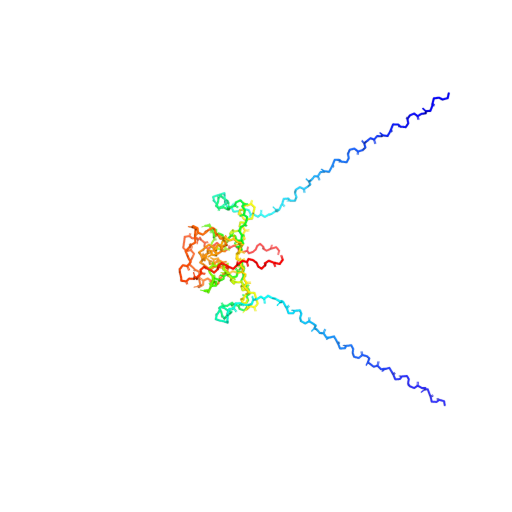83 TRP B CA 1
ATOM 1405 C C . TRP B 1 83 ? 16.094 4.387 -5.641 1 97.44 83 TRP B C 1
ATOM 1407 O O . TRP B 1 83 ? 15.242 4.391 -6.527 1 97.44 83 TRP B O 1
ATOM 1417 N N . PRO B 1 84 ? 16.938 5.402 -5.473 1 97.5 84 PRO B N 1
ATOM 1418 C CA . PRO B 1 84 ? 16.766 6.68 -6.172 1 97.5 84 PRO B CA 1
ATOM 1419 C C . PRO B 1 84 ? 16.703 6.516 -7.691 1 97.5 84 PRO B C 1
ATOM 1421 O O . PRO B 1 84 ? 15.938 7.223 -8.359 1 97.5 84 PRO B O 1
ATOM 1424 N N . ASN B 1 85 ? 17.391 5.566 -8.281 1 98.12 85 ASN B N 1
ATOM 1425 C CA . ASN B 1 85 ? 17.406 5.383 -9.727 1 98.12 85 ASN B CA 1
ATOM 1426 C C . ASN B 1 85 ? 16.031 4.98 -10.258 1 98.12 85 ASN B C 1
ATOM 1428 O O . ASN B 1 85 ? 15.766 5.098 -11.453 1 98.12 85 ASN B O 1
ATOM 1432 N N . ASN B 1 86 ? 15.188 4.484 -9.43 1 97.94 86 ASN B N 1
ATOM 1433 C CA . ASN B 1 86 ? 13.867 4.012 -9.828 1 97.94 86 ASN B CA 1
ATOM 1434 C C . ASN B 1 86 ? 12.797 5.07 -9.586 1 97.94 86 ASN B C 1
ATOM 1436 O O . ASN B 1 86 ? 11.617 4.84 -9.859 1 97.94 86 ASN B O 1
ATOM 1440 N N . VAL B 1 87 ? 13.227 6.215 -9.016 1 98.44 87 VAL B N 1
ATOM 1441 C CA . VAL B 1 87 ? 12.219 7.156 -8.531 1 98.44 87 VAL B CA 1
ATOM 1442 C C . VAL B 1 87 ? 12.336 8.477 -9.289 1 98.44 87 VAL B C 1
ATOM 1444 O O . VAL B 1 87 ? 13.438 9.016 -9.438 1 98.44 87 VAL B O 1
ATOM 1447 N N . ASP B 1 88 ? 11.234 8.898 -9.805 1 98.38 88 ASP B N 1
ATOM 1448 C CA . ASP B 1 88 ? 11.109 10.266 -10.289 1 98.38 88 ASP B CA 1
ATOM 1449 C C . ASP B 1 88 ? 10.383 11.141 -9.273 1 98.38 88 ASP B C 1
ATOM 1451 O O . ASP B 1 88 ? 9.164 11.047 -9.117 1 98.38 88 ASP B O 1
ATOM 1455 N N . CYS B 1 89 ? 11.055 12.023 -8.625 1 98.31 89 CYS B N 1
ATOM 1456 C CA . CYS B 1 89 ? 10.508 12.82 -7.535 1 98.31 89 CYS B CA 1
ATOM 1457 C C . CYS B 1 89 ? 9.664 13.977 -8.062 1 98.31 89 CYS B C 1
ATOM 1459 O O . CYS B 1 89 ? 8.906 14.594 -7.316 1 98.31 89 CYS B O 1
ATOM 1461 N N . GLY B 1 90 ? 9.836 14.273 -9.336 1 97.81 90 GLY B N 1
ATOM 1462 C CA . GLY B 1 90 ? 9.148 15.445 -9.852 1 97.81 90 GLY B CA 1
ATOM 1463 C C . GLY B 1 90 ? 9.531 16.719 -9.133 1 97.81 90 GLY B C 1
ATOM 1464 O O . GLY B 1 90 ? 10.719 17.047 -9.031 1 97.81 90 GLY B O 1
ATOM 1465 N N . SER B 1 91 ? 8.516 17.391 -8.531 1 97.44 91 SER B N 1
ATOM 1466 C CA . SER B 1 91 ? 8.75 18.672 -7.848 1 97.44 91 SER B CA 1
ATOM 1467 C C . SER B 1 91 ? 9.062 18.453 -6.371 1 97.44 91 SER B C 1
ATOM 1469 O O . SER B 1 91 ? 9.375 19.406 -5.652 1 97.44 91 SER B O 1
ATOM 1471 N N . ARG B 1 92 ? 9 17.25 -5.98 1 97.69 92 ARG B N 1
ATOM 1472 C CA . ARG B 1 92 ? 9.266 16.984 -4.57 1 97.69 92 ARG B CA 1
ATOM 1473 C C . ARG B 1 92 ? 10.758 17.062 -4.266 1 97.69 92 ARG B C 1
ATOM 1475 O O . ARG B 1 92 ? 11.562 16.344 -4.867 1 97.69 92 ARG B O 1
ATOM 1482 N N . PRO B 1 93 ? 11.094 17.781 -3.205 1 96.94 93 PRO B N 1
ATOM 1483 C CA . PRO B 1 93 ? 12.523 17.906 -2.912 1 96.94 93 PRO B CA 1
ATOM 1484 C C . PRO B 1 93 ? 13.094 16.703 -2.184 1 96.94 93 PRO B C 1
ATOM 1486 O O . PRO B 1 93 ? 12.383 16.031 -1.426 1 96.94 93 PRO B O 1
ATOM 1489 N N . ILE B 1 94 ? 14.289 16.391 -2.518 1 94.31 94 ILE B N 1
ATOM 1490 C CA . ILE B 1 94 ? 15.023 15.398 -1.741 1 94.31 94 ILE B CA 1
ATOM 1491 C C . ILE B 1 94 ? 15.695 16.078 -0.545 1 94.31 94 ILE B C 1
ATOM 1493 O O . ILE B 1 94 ? 16.594 16.906 -0.712 1 94.31 94 ILE B O 1
ATOM 1497 N N . VAL B 1 95 ? 15.047 15.891 0.604 1 84.12 95 VAL B N 1
ATOM 1498 C CA . VAL B 1 95 ? 15.547 16.531 1.812 1 84.12 95 VAL B CA 1
ATOM 1499 C C . VAL B 1 95 ? 16.438 15.57 2.582 1 84.12 95 VAL B C 1
ATOM 1501 O O . VAL B 1 95 ? 16.078 14.406 2.799 1 84.12 95 VAL B O 1
ATOM 1504 N N . ASN B 1 96 ? 17.641 15.5 2.623 1 66.69 96 ASN B N 1
ATOM 1505 C CA . ASN B 1 96 ? 18.594 14.648 3.336 1 66.69 96 ASN B CA 1
ATOM 1506 C C . ASN B 1 96 ? 18.297 14.617 4.832 1 66.69 96 ASN B C 1
ATOM 1508 O O . ASN B 1 96 ? 18.375 15.648 5.508 1 66.69 96 ASN B O 1
ATOM 1512 N N . SER B 1 97 ? 17.078 14.055 5.191 1 57.62 97 SER B N 1
ATOM 1513 C CA . SER B 1 97 ? 16.891 14.078 6.641 1 57.62 97 SER B CA 1
ATOM 1514 C C . SER B 1 97 ? 17.703 12.977 7.316 1 57.62 97 SER B C 1
ATOM 1516 O O . SER B 1 97 ? 17.625 11.805 6.922 1 57.62 97 SER B O 1
ATOM 1518 N N . SER B 1 98 ? 18.844 13.18 7.879 1 52.22 98 SER B N 1
ATOM 1519 C CA . SER B 1 98 ? 19.609 12.273 8.734 1 52.22 98 SER B CA 1
ATOM 1520 C C . SER B 1 98 ? 18.719 11.617 9.781 1 52.22 98 SER B C 1
ATOM 1522 O O . SER B 1 98 ? 17.828 12.266 10.344 1 52.22 98 SER B O 1
ATOM 1524 N N . PRO B 1 99 ? 18.422 10.336 9.68 1 49.38 99 PRO B N 1
ATOM 1525 C CA . PRO B 1 99 ? 17.688 9.766 10.812 1 49.38 99 PRO B CA 1
ATOM 1526 C C . PRO B 1 99 ? 18.047 10.43 12.141 1 49.38 99 PRO B C 1
ATOM 1528 O O . PRO B 1 99 ? 19.172 10.867 12.336 1 49.38 99 PRO B O 1
ATOM 1531 N N . PRO B 1 100 ? 17.062 10.82 12.852 1 41.59 100 PRO B N 1
ATOM 1532 C CA . PRO B 1 100 ? 17.516 11.367 14.125 1 41.59 100 PRO B CA 1
ATOM 1533 C C . PRO B 1 100 ? 18.5 10.445 14.844 1 41.59 100 PRO B C 1
ATOM 1535 O O . PRO B 1 100 ? 18.375 9.219 14.773 1 41.59 100 PRO B O 1
ATOM 1538 N N . ASN B 1 101 ? 19.812 10.797 14.836 1 39.31 101 ASN B N 1
ATOM 1539 C CA . ASN B 1 101 ? 20.734 10.133 15.75 1 39.31 101 ASN B CA 1
ATOM 1540 C C . ASN B 1 101 ? 20.062 9.805 17.078 1 39.31 101 ASN B C 1
ATOM 1542 O O . ASN B 1 101 ? 19.766 10.703 17.875 1 39.31 101 ASN B O 1
ATOM 1546 N N . VAL B 1 102 ? 18.984 9.055 17 1 36.5 102 VAL B N 1
ATOM 1547 C CA . VAL B 1 102 ? 18.688 8.695 18.391 1 36.5 102 VAL B CA 1
ATOM 1548 C C . VAL B 1 102 ? 19.734 7.723 18.906 1 36.5 102 VAL B C 1
ATOM 1550 O O . VAL B 1 102 ? 20.281 6.922 18.141 1 36.5 102 VAL B O 1
#

InterPro domains:
  IPR002557 Chitin binding domain [PF01607] (45-89)
  IPR002557 Chitin binding domain [PS50940] (32-91)
  IPR002557 Chitin binding domain [SM00494] (33-91)
  IPR036508 Chitin binding domain superfamily [SSF57625] (39-97)
  IPR051940 Chitin-binding developmental regulator [PTHR23301] (34-91)

Solvent-accessible surface area (backbone atoms only — not comparable to full-atom values): 12416 Å² total; per-residue (Å²): 135,82,75,80,77,79,79,77,75,83,80,79,79,78,79,78,81,77,77,76,71,76,84,71,52,66,48,57,66,75,59,17,70,70,32,52,69,67,64,44,56,52,61,42,65,42,70,34,71,80,22,23,29,23,35,23,40,36,52,74,30,35,24,36,51,46,70,39,60,88,82,29,24,42,22,72,76,65,52,25,37,34,54,55,92,77,40,82,53,80,87,22,40,81,62,86,70,72,70,76,86,115,136,84,74,78,78,79,78,79,77,82,79,80,79,80,82,77,81,76,76,76,69,74,84,69,52,65,48,56,66,75,58,17,70,70,32,52,69,66,65,45,55,51,62,42,65,42,70,34,72,80,23,24,31,24,34,24,40,36,54,75,31,35,22,34,51,45,69,39,60,90,82,29,25,43,21,74,75,66,52,24,35,34,54,54,92,78,41,83,54,81,87,22,41,80,62,87,70,71,70,78,86,116